Protein AF-A0A172QCA4-F1 (afdb_monomer_lite)

InterPro domains:
  IPR001242 Condensation domain [PF00668] (68-201)
  IPR009081 Phosphopantetheine binding ACP domain [PF00550] (1-44)
  IPR009081 Phosphopantetheine binding ACP domain [PS50075] (1-48)
  IPR023213 Chloramphenicol acetyltransferase-like domain superfamily [G3DSA:3.30.559.10] (63-204)
  IPR036736 ACP-like superfamily [G3DSA:1.10.1200.10] (1-50)
  IPR036736 ACP-like superfamily [SSF47336] (2-49)

Foldseek 3Di:
DCVVVVDDLLVLQVVQVVCLVVQFHDHSVRSVVLNDPVSVVVVRVVDNDRDDPDDQDAFDWADDVVLVVLVVVVDPDSLPQKDKDKDQDAPDQDPVNLQVLQVVCLQRAQLQQWAQDPVSITGRHDSCQLPVDGQEAEAEPVPDDPVRVQVVQSVSGDRHRRNFKHWYWYAYPDNRRIMIMIMGHVSRDDPSNVVVSVCSSPPD

pLDDT: mean 89.95, std 8.91, range [53.09, 98.38]

Organism: NCBI:txid1847740

Structure (mmCIF, N/CA/C/O backbone):
data_AF-A0A172QCA4-F1
#
_entry.id   AF-A0A172QCA4-F1
#
loop_
_atom_site.group_PDB
_atom_site.id
_atom_site.type_symbol
_atom_site.label_atom_id
_atom_site.label_alt_id
_atom_site.label_comp_id
_atom_site.label_asym_id
_atom_site.label_entity_id
_atom_site.label_seq_id
_atom_site.pdbx_PDB_ins_code
_atom_site.Cartn_x
_atom_site.Cartn_y
_atom_site.Cartn_z
_atom_site.occupancy
_atom_site.B_iso_or_equiv
_atom_site.auth_seq_id
_atom_site.auth_comp_id
_atom_site.auth_asym_id
_atom_site.auth_atom_id
_atom_site.pdbx_PDB_model_num
ATOM 1 N N . ASN A 1 1 ? -26.542 3.511 -22.981 1.00 85.25 1 ASN A N 1
ATOM 2 C CA . ASN A 1 1 ? -25.199 4.098 -23.153 1.00 85.25 1 ASN A CA 1
ATOM 3 C C . ASN A 1 1 ? -24.657 4.423 -21.763 1.00 85.25 1 ASN A C 1
ATOM 5 O O . ASN A 1 1 ? -25.333 5.123 -21.019 1.00 85.25 1 ASN A O 1
ATOM 9 N N . LEU A 1 2 ? -23.509 3.855 -21.393 1.00 91.62 2 LEU A N 1
ATOM 10 C CA . LEU A 1 2 ? -22.891 3.988 -20.070 1.00 91.62 2 LEU A CA 1
ATOM 11 C C . LEU A 1 2 ? -22.351 5.404 -19.797 1.00 91.62 2 LEU A C 1
ATOM 13 O O . LEU A 1 2 ? -22.285 5.802 -18.639 1.00 91.62 2 LEU A O 1
ATOM 17 N N . TYR A 1 3 ? -22.052 6.203 -20.826 1.00 91.00 3 TYR A N 1
ATOM 18 C CA . TYR A 1 3 ? -21.639 7.604 -20.665 1.00 91.00 3 TYR A CA 1
ATOM 19 C C . TYR A 1 3 ? -22.719 8.459 -19.988 1.00 91.00 3 TYR A C 1
ATOM 21 O O . TYR A 1 3 ? -22.399 9.344 -19.202 1.00 91.00 3 TYR A O 1
ATOM 29 N N . VAL A 1 4 ? -24.002 8.138 -20.194 1.00 93.25 4 VAL A N 1
ATOM 30 C CA . VAL A 1 4 ? -25.124 8.815 -19.509 1.00 93.25 4 VAL A CA 1
ATOM 31 C C . VAL A 1 4 ? -25.155 8.487 -18.007 1.00 93.25 4 VAL A C 1
ATOM 33 O O . VAL A 1 4 ? -25.663 9.269 -17.213 1.00 93.25 4 VAL A O 1
ATOM 36 N N . LEU A 1 5 ? -24.555 7.363 -17.602 1.00 90.06 5 LEU A N 1
ATOM 37 C CA . LEU A 1 5 ? -24.347 6.973 -16.200 1.00 90.06 5 LEU A CA 1
ATOM 38 C C . LEU A 1 5 ? -22.984 7.461 -15.661 1.00 90.06 5 LEU A C 1
ATOM 40 O O . LEU A 1 5 ? -22.520 7.037 -14.598 1.00 90.06 5 LEU A O 1
ATOM 44 N N . GLY A 1 6 ? -22.327 8.353 -16.409 1.00 90.12 6 GLY A N 1
ATOM 45 C CA . GLY A 1 6 ? -21.053 8.963 -16.059 1.00 90.12 6 GLY A CA 1
ATOM 46 C C . GLY A 1 6 ? -19.862 8.030 -16.229 1.00 90.12 6 GLY A C 1
ATOM 47 O O . GLY A 1 6 ? -18.980 8.067 -15.378 1.00 90.12 6 GLY A O 1
ATOM 48 N N . LEU A 1 7 ? -19.851 7.158 -17.244 1.00 92.62 7 LEU A N 1
ATOM 49 C CA . LEU A 1 7 ? -18.646 6.414 -17.621 1.00 92.62 7 LEU A CA 1
ATOM 50 C C . LEU A 1 7 ? -17.515 7.394 -17.968 1.00 92.62 7 LEU A C 1
ATOM 52 O O . LEU A 1 7 ? -17.674 8.254 -18.831 1.00 92.62 7 LEU A O 1
ATOM 56 N N . ASP A 1 8 ? -16.377 7.224 -17.309 1.00 91.19 8 ASP A N 1
ATOM 57 C CA . ASP A 1 8 ? -15.142 7.972 -17.524 1.00 91.19 8 ASP A CA 1
ATOM 58 C C . ASP A 1 8 ? -13.946 7.004 -17.558 1.00 91.19 8 ASP A C 1
ATOM 60 O O . ASP A 1 8 ? -14.113 5.777 -17.517 1.00 91.19 8 ASP A O 1
ATOM 64 N N . SER A 1 9 ? -12.729 7.537 -17.652 1.00 87.56 9 SER A N 1
ATOM 65 C CA . SER A 1 9 ? -11.506 6.731 -17.689 1.00 87.56 9 SER A CA 1
ATOM 66 C C . SER A 1 9 ? -11.309 5.890 -16.421 1.00 87.56 9 SER A C 1
ATOM 68 O O . SER A 1 9 ? -10.904 4.732 -16.524 1.00 87.56 9 SER A O 1
ATOM 70 N N . ILE A 1 10 ? -11.650 6.414 -15.239 1.00 85.25 10 ILE A N 1
ATOM 71 C CA . ILE A 1 10 ? -11.480 5.721 -13.952 1.00 85.25 10 ILE A CA 1
ATOM 72 C C . ILE A 1 10 ? -12.467 4.561 -13.839 1.00 85.25 10 ILE A C 1
ATOM 74 O O . ILE A 1 10 ? -12.064 3.431 -13.556 1.00 85.25 10 ILE A O 1
ATOM 78 N N . LYS A 1 11 ? -13.751 4.800 -14.119 1.00 88.94 11 LYS A N 1
ATOM 79 C CA . LYS A 1 11 ? -14.771 3.746 -14.110 1.00 88.94 11 LYS A CA 1
ATOM 80 C C . LYS A 1 11 ? -14.490 2.686 -15.163 1.00 88.94 11 LYS A C 1
ATOM 82 O O . LYS A 1 11 ? -14.724 1.508 -14.918 1.00 88.94 11 LYS A O 1
ATOM 87 N N . SER A 1 12 ? -13.937 3.073 -16.309 1.00 92.25 12 SER A N 1
ATOM 88 C CA . SER A 1 12 ? -13.541 2.115 -17.344 1.00 92.25 12 SER A CA 1
ATOM 89 C C . SER A 1 12 ? -12.398 1.209 -16.877 1.00 92.25 12 SER A C 1
ATOM 91 O O . SER A 1 12 ? -12.446 0.000 -17.107 1.00 92.25 12 SER A O 1
ATOM 93 N N . ILE A 1 13 ? -11.412 1.754 -16.153 1.00 89.75 13 ILE A N 1
ATOM 94 C CA . ILE A 1 13 ? -10.354 0.965 -15.500 1.00 89.75 13 ILE A CA 1
ATOM 95 C C . ILE A 1 13 ? -10.948 0.028 -14.440 1.00 89.75 13 ILE A C 1
ATOM 97 O O . ILE A 1 13 ? -10.606 -1.154 -14.426 1.00 89.75 13 ILE A O 1
ATOM 101 N N . GLN A 1 14 ? -11.866 0.522 -13.601 1.00 88.25 14 GLN A N 1
ATOM 102 C CA . GLN A 1 14 ? -12.539 -0.273 -12.567 1.00 88.25 14 GLN A CA 1
ATOM 103 C C . GLN A 1 14 ? -13.346 -1.435 -13.164 1.00 88.25 14 GLN A C 1
ATOM 105 O O . GLN A 1 14 ? -13.202 -2.569 -12.711 1.00 88.25 14 GLN A O 1
ATOM 110 N N . ILE A 1 15 ? -14.145 -1.187 -14.209 1.00 92.12 15 ILE A N 1
ATOM 111 C CA . ILE A 1 15 ? -14.909 -2.226 -14.920 1.00 92.12 15 ILE A CA 1
ATOM 112 C C . ILE A 1 15 ? -13.954 -3.271 -15.501 1.00 92.12 15 ILE A C 1
ATOM 114 O O . ILE A 1 15 ? -14.139 -4.466 -15.283 1.00 92.12 15 ILE A O 1
ATOM 118 N N . ALA A 1 16 ? -12.901 -2.833 -16.194 1.00 91.19 16 ALA A N 1
ATOM 119 C CA . ALA A 1 16 ? -11.912 -3.729 -16.778 1.00 91.19 16 ALA A CA 1
ATOM 120 C C . ALA A 1 16 ? -11.189 -4.579 -15.711 1.00 91.19 16 ALA A C 1
ATOM 122 O O . ALA A 1 16 ? -10.936 -5.762 -15.931 1.00 91.19 16 ALA A O 1
ATOM 123 N N . ALA A 1 17 ? -10.871 -4.005 -14.545 1.00 85.69 17 ALA A N 1
ATOM 124 C CA . ALA A 1 17 ? -10.266 -4.728 -13.426 1.00 85.69 17 ALA A CA 1
ATOM 125 C C . ALA A 1 17 ? -11.217 -5.778 -12.827 1.00 85.69 17 ALA A C 1
ATOM 127 O O . ALA A 1 17 ? -10.805 -6.916 -12.607 1.00 85.69 17 ALA A O 1
ATOM 128 N N . GLN A 1 18 ? -12.492 -5.428 -12.634 1.00 88.50 18 GLN A N 1
ATOM 129 C CA . GLN A 1 18 ? -13.523 -6.346 -12.138 1.00 88.50 18 GLN A CA 1
ATOM 130 C C . GLN A 1 18 ? -13.794 -7.501 -13.111 1.00 88.50 18 GLN A C 1
ATOM 132 O O . GLN A 1 18 ? -13.926 -8.650 -12.689 1.00 88.50 18 GLN A O 1
ATOM 137 N N . LEU A 1 19 ? -13.822 -7.223 -14.416 1.00 89.31 19 LEU A N 1
ATOM 138 C CA . LEU A 1 19 ? -13.927 -8.253 -15.452 1.00 89.31 19 LEU A CA 1
ATOM 139 C C . LEU A 1 19 ? -12.741 -9.224 -15.390 1.00 89.31 19 LEU A C 1
ATOM 141 O O . LEU A 1 19 ? -12.955 -10.437 -15.343 1.00 89.31 19 LEU A O 1
ATOM 145 N N . ARG A 1 20 ? -11.507 -8.706 -15.290 1.00 86.06 20 ARG A N 1
ATOM 146 C CA . ARG A 1 20 ? -10.292 -9.533 -15.170 1.00 86.06 20 ARG A CA 1
ATOM 147 C C . ARG A 1 20 ? -10.301 -10.415 -13.929 1.00 86.06 20 ARG A C 1
ATOM 149 O O . ARG A 1 20 ? -9.913 -11.574 -14.023 1.00 86.06 20 ARG A O 1
ATOM 156 N N . HIS A 1 21 ? -10.785 -9.902 -12.798 1.00 79.38 21 HIS A N 1
ATOM 157 C CA . HIS A 1 21 ? -10.959 -10.696 -11.579 1.00 79.38 21 HIS A CA 1
ATOM 158 C C . HIS A 1 21 ? -11.879 -11.913 -11.800 1.00 79.38 21 HIS A C 1
ATOM 160 O O . HIS A 1 21 ? -11.661 -12.970 -11.217 1.00 79.38 21 HIS A O 1
ATOM 166 N N . HIS A 1 22 ? -12.864 -11.797 -12.693 1.00 84.31 22 HIS A N 1
ATOM 167 C CA . HIS A 1 22 ? -13.776 -12.882 -13.072 1.00 84.31 22 HIS A CA 1
ATOM 168 C C . HIS A 1 22 ? -13.306 -13.680 -14.304 1.00 84.31 22 HIS A C 1
ATOM 170 O O . HIS A 1 22 ? -14.092 -14.422 -14.890 1.00 84.31 22 HIS A O 1
ATOM 176 N N . GLY A 1 23 ? -12.040 -13.538 -14.711 1.00 82.69 23 GLY A N 1
ATOM 177 C CA . GLY A 1 23 ? -11.439 -14.286 -15.822 1.00 82.69 23 GLY A CA 1
ATOM 178 C C . GLY A 1 23 ? -11.679 -13.699 -17.217 1.00 82.69 23 GLY A C 1
ATOM 179 O O . GLY A 1 23 ? -11.269 -14.307 -18.205 1.00 82.69 23 GLY A O 1
ATOM 180 N N . TRP A 1 24 ? -12.300 -12.521 -17.319 1.00 87.81 24 TRP A N 1
ATOM 181 C CA . TRP A 1 24 ? -12.594 -11.855 -18.590 1.00 87.81 24 TRP A CA 1
ATOM 182 C C . TRP A 1 24 ? -11.547 -10.791 -18.916 1.00 87.81 24 TRP A C 1
ATOM 184 O O . TRP A 1 24 ? -11.324 -9.860 -18.142 1.00 87.81 24 TRP A O 1
ATOM 194 N N . THR A 1 25 ? -10.918 -10.880 -20.087 1.00 87.12 25 THR A N 1
ATOM 195 C CA . THR A 1 25 ? -9.890 -9.908 -20.485 1.00 87.12 25 THR A CA 1
ATOM 196 C C . THR A 1 25 ? -10.483 -8.790 -21.327 1.00 87.12 25 THR A C 1
ATOM 198 O O . THR A 1 25 ? -10.964 -9.015 -22.432 1.00 87.12 25 THR A O 1
ATOM 201 N N . MET A 1 26 ? -10.389 -7.566 -20.814 1.00 89.94 26 MET A N 1
ATOM 202 C CA . MET A 1 26 ? -10.767 -6.348 -21.526 1.00 89.94 26 MET A CA 1
ATOM 203 C C . MET A 1 26 ? -9.913 -5.174 -21.034 1.00 89.94 26 MET A C 1
ATOM 205 O O . MET A 1 26 ? -9.566 -5.105 -19.849 1.00 89.94 26 MET A O 1
ATOM 209 N N . SER A 1 27 ? -9.545 -4.260 -21.931 1.00 91.06 27 SER A N 1
ATOM 210 C CA . SER A 1 27 ? -8.848 -3.015 -21.592 1.00 91.06 27 SER A CA 1
ATOM 211 C C . SER A 1 27 ? -9.840 -1.897 -21.252 1.00 91.06 27 SER A C 1
ATOM 213 O O . SER A 1 27 ? -10.994 -1.919 -21.676 1.00 91.06 27 SER A O 1
ATOM 215 N N . ALA A 1 28 ? -9.396 -0.879 -20.508 1.00 92.25 28 ALA A N 1
ATOM 216 C CA . ALA A 1 28 ? -10.234 0.289 -20.216 1.00 92.25 28 ALA A CA 1
ATOM 217 C C . ALA A 1 28 ? -10.656 1.035 -21.497 1.00 92.25 28 ALA A C 1
ATOM 219 O O . ALA A 1 28 ? -11.781 1.516 -21.589 1.00 92.25 28 ALA A O 1
ATOM 220 N N . VAL A 1 29 ? -9.775 1.076 -22.505 1.00 92.94 29 VAL A N 1
ATOM 221 C CA . VAL A 1 29 ? -10.071 1.675 -23.815 1.00 92.94 29 VAL A CA 1
ATOM 222 C C . VAL A 1 29 ? -11.191 0.901 -24.508 1.00 92.94 29 VAL A C 1
ATOM 224 O O . VAL A 1 29 ? -12.154 1.511 -24.955 1.00 92.94 29 VAL A O 1
ATOM 227 N N . GLN A 1 30 ? -11.142 -0.434 -24.491 1.00 93.12 30 GLN A N 1
ATOM 228 C CA . GLN A 1 30 ? -12.206 -1.271 -25.056 1.00 93.12 30 GLN A CA 1
ATOM 229 C C . GLN A 1 30 ? -13.542 -1.070 -24.329 1.00 93.12 30 GLN A C 1
ATOM 231 O O . GLN A 1 30 ? -14.589 -1.035 -24.973 1.00 93.12 30 GLN A O 1
ATOM 236 N N . VAL A 1 31 ? -13.535 -0.907 -22.997 1.00 94.75 31 VAL A N 1
ATOM 237 C CA . VAL A 1 31 ? -14.756 -0.592 -22.224 1.00 94.75 31 VAL A CA 1
ATOM 238 C C . VAL A 1 31 ? -15.375 0.723 -22.707 1.00 94.75 31 VAL A C 1
ATOM 240 O O . VAL A 1 31 ? -16.587 0.794 -22.931 1.00 94.75 31 VAL A O 1
ATOM 243 N N . MET A 1 32 ? -14.543 1.747 -22.909 1.00 93.00 32 MET A N 1
ATOM 244 C CA . MET A 1 32 ? -14.974 3.040 -23.440 1.00 93.00 32 MET A CA 1
ATOM 245 C C . MET A 1 32 ? -15.505 2.934 -24.875 1.00 93.00 32 MET A C 1
ATOM 247 O O . MET A 1 32 ? -16.564 3.490 -25.170 1.00 93.00 32 MET A O 1
ATOM 251 N N . GLU A 1 33 ? -14.808 2.209 -25.751 1.00 93.44 33 GLU A N 1
ATOM 252 C CA . GLU A 1 33 ? -15.212 1.988 -27.146 1.00 93.44 33 GLU A CA 1
ATOM 253 C C . GLU A 1 33 ? -16.558 1.258 -27.242 1.00 93.44 33 GLU A C 1
ATOM 255 O O . GLU A 1 33 ? -17.408 1.638 -28.045 1.00 93.44 33 GLU A O 1
ATOM 260 N N . CYS A 1 34 ? -16.798 0.261 -26.383 1.00 94.50 34 CYS A N 1
ATOM 261 C CA . CYS A 1 34 ? -18.066 -0.469 -26.360 1.00 94.50 34 CYS A CA 1
ATOM 262 C C . CYS A 1 34 ? -19.236 0.408 -25.888 1.00 94.50 34 CYS A C 1
ATOM 264 O O . CYS A 1 34 ? -20.352 0.292 -26.399 1.00 94.50 34 CYS A O 1
ATOM 266 N N . GLY A 1 35 ? -19.021 1.256 -24.873 1.00 90.06 35 GLY A N 1
ATOM 267 C CA . GLY A 1 35 ? -19.977 2.276 -24.413 1.00 90.06 35 GLY A CA 1
ATOM 268 C C . GLY A 1 35 ? -21.345 1.768 -23.911 1.00 90.06 35 GLY A C 1
ATOM 269 O O . GLY A 1 35 ? -22.195 2.564 -23.497 1.00 90.06 35 GLY A O 1
ATOM 270 N N . THR A 1 36 ? -21.605 0.459 -23.928 1.00 94.94 36 THR A N 1
ATOM 271 C CA . THR A 1 36 ? -22.842 -0.196 -23.479 1.00 94.94 36 THR A CA 1
ATOM 272 C C . THR A 1 36 ? -22.539 -1.581 -22.915 1.00 94.94 36 THR A C 1
ATOM 274 O O . THR A 1 36 ? -21.589 -2.228 -23.342 1.00 94.94 36 THR A O 1
ATOM 277 N N . VAL A 1 37 ? -23.377 -2.063 -21.990 1.00 93.81 37 VAL A N 1
ATOM 278 C CA . VAL A 1 37 ? -23.246 -3.424 -21.436 1.00 93.81 37 VAL A CA 1
ATOM 279 C C . VAL A 1 37 ? -23.365 -4.481 -22.538 1.00 93.81 37 VAL A C 1
ATOM 281 O O . VAL A 1 37 ? -22.562 -5.403 -22.572 1.00 93.81 37 VAL A O 1
ATOM 284 N N . ASN A 1 38 ? -24.306 -4.316 -23.475 1.00 95.31 38 ASN A N 1
ATOM 285 C CA . ASN A 1 38 ? -24.506 -5.278 -24.561 1.00 95.31 38 ASN A CA 1
ATOM 286 C C . ASN A 1 38 ? -23.262 -5.414 -25.456 1.00 95.31 38 ASN A C 1
ATOM 288 O O . ASN A 1 38 ? -22.808 -6.525 -25.699 1.00 95.31 38 ASN A O 1
ATOM 292 N N . ALA A 1 39 ? -22.659 -4.293 -25.868 1.00 93.88 39 ALA A N 1
ATOM 293 C CA . ALA A 1 39 ? -21.435 -4.313 -26.670 1.00 93.88 39 ALA A CA 1
ATOM 294 C C . ALA A 1 39 ? -20.240 -4.914 -25.907 1.00 93.88 39 ALA A C 1
ATOM 296 O O . ALA A 1 39 ? -19.439 -5.634 -26.494 1.00 93.88 39 ALA A O 1
ATOM 297 N N . ILE A 1 40 ? -20.141 -4.677 -24.590 1.00 93.56 40 ILE A N 1
ATOM 298 C CA . ILE A 1 40 ? -19.133 -5.333 -23.741 1.00 93.56 40 ILE A CA 1
ATOM 299 C C . ILE A 1 40 ? -19.340 -6.854 -23.745 1.00 93.56 40 ILE A C 1
ATOM 301 O O . ILE A 1 40 ? -18.382 -7.601 -23.923 1.00 93.56 40 ILE A O 1
ATOM 305 N N . CYS A 1 41 ? -20.580 -7.326 -23.586 1.00 92.88 41 CYS A N 1
ATOM 306 C CA . CYS A 1 41 ? -20.892 -8.754 -23.632 1.00 92.88 41 CYS A CA 1
ATOM 307 C C . CYS A 1 41 ? -20.546 -9.380 -24.993 1.00 92.88 41 CYS A C 1
ATOM 309 O O . CYS A 1 41 ? -19.937 -10.446 -25.028 1.00 92.88 41 CYS A O 1
ATOM 311 N N . GLU A 1 42 ? -20.880 -8.718 -26.104 1.00 93.38 42 GLU A N 1
ATOM 312 C CA . GLU A 1 42 ? -20.537 -9.172 -27.462 1.00 93.38 42 GLU A CA 1
ATOM 313 C C . GLU A 1 42 ? -19.017 -9.221 -27.693 1.00 93.38 42 GLU A C 1
ATOM 315 O O . GLU A 1 42 ? -18.490 -10.186 -28.260 1.00 93.38 42 GLU A O 1
ATOM 320 N N . PHE A 1 43 ? -18.289 -8.213 -27.205 1.00 92.38 43 PHE A N 1
ATOM 321 C CA . PHE A 1 43 ? -16.830 -8.183 -27.255 1.00 92.38 43 PHE A CA 1
ATOM 322 C C . PHE A 1 43 ? -16.220 -9.372 -26.497 1.00 92.38 43 PHE A C 1
ATOM 324 O O . PHE A 1 43 ? -15.400 -10.107 -27.043 1.00 92.38 43 PHE A O 1
ATOM 331 N N . LEU A 1 44 ? -16.664 -9.609 -25.261 1.00 90.88 44 LEU A N 1
ATOM 332 C CA . LEU A 1 44 ? -16.168 -10.708 -24.428 1.00 90.88 44 LEU A CA 1
ATOM 333 C C . LEU A 1 44 ? -16.527 -12.090 -24.996 1.00 90.88 44 LEU A C 1
ATOM 335 O O . LEU A 1 44 ? -15.722 -13.016 -24.910 1.00 90.88 44 LEU A O 1
ATOM 339 N N . ALA A 1 45 ? -17.701 -12.229 -25.616 1.00 87.69 45 ALA A N 1
ATOM 340 C CA . ALA A 1 45 ? -18.119 -13.469 -26.268 1.00 87.69 45 ALA A CA 1
ATOM 341 C C . ALA A 1 45 ? -17.261 -13.812 -27.499 1.00 87.69 45 ALA A C 1
ATOM 343 O O . ALA A 1 45 ? -17.068 -14.987 -27.804 1.00 87.69 45 ALA A O 1
ATOM 344 N N . SER A 1 46 ? -16.732 -12.801 -28.196 1.00 82.19 46 SER A N 1
ATOM 345 C CA . SER A 1 46 ? -15.872 -12.974 -29.376 1.00 82.19 46 SER A CA 1
ATOM 346 C C . SER A 1 46 ? -14.377 -13.073 -29.048 1.00 82.19 46 SER A C 1
ATOM 348 O O . SER A 1 46 ? -13.603 -13.540 -29.881 1.00 82.19 46 SER A O 1
ATOM 350 N N . HIS A 1 47 ? -13.967 -12.676 -27.839 1.00 70.88 47 HIS A N 1
ATOM 351 C CA . HIS A 1 47 ? -12.572 -12.633 -27.400 1.00 70.88 47 HIS A CA 1
ATOM 352 C C . HIS A 1 47 ? -12.408 -13.349 -26.053 1.00 70.88 47 HIS A C 1
ATOM 354 O O . HIS A 1 47 ? -12.246 -12.728 -25.002 1.00 70.88 47 HIS A O 1
ATOM 360 N N . THR A 1 48 ? -12.439 -14.684 -26.069 1.00 60.12 48 THR A N 1
ATOM 361 C CA . THR A 1 48 ? -12.188 -15.498 -24.870 1.00 60.12 48 THR A CA 1
ATOM 362 C C . THR A 1 48 ? -10.689 -15.610 -24.602 1.00 60.12 48 THR A C 1
ATOM 364 O O . THR A 1 48 ? -10.072 -16.652 -24.810 1.00 60.12 48 THR A O 1
ATOM 367 N N . THR A 1 49 ? -10.075 -14.529 -24.135 1.00 59.03 49 THR A N 1
ATOM 368 C CA . THR A 1 49 ? -8.724 -14.604 -23.577 1.00 59.03 49 THR A CA 1
ATOM 369 C C . THR A 1 49 ? -8.860 -14.743 -22.069 1.00 59.03 49 THR A C 1
ATOM 371 O O . THR A 1 49 ? -9.240 -13.793 -21.385 1.00 59.03 49 THR A O 1
ATOM 374 N N . VAL A 1 50 ? -8.572 -15.930 -21.540 1.00 56.66 50 VAL A N 1
ATOM 375 C CA . VAL A 1 50 ? -8.426 -16.128 -20.094 1.00 56.66 50 VAL A CA 1
ATOM 376 C C . VAL A 1 50 ? -7.075 -15.538 -19.706 1.00 56.66 50 VAL A C 1
ATOM 378 O O . VAL A 1 50 ? -6.032 -16.123 -19.991 1.00 56.66 50 VAL A O 1
ATOM 381 N N . SER A 1 51 ? -7.076 -14.356 -19.094 1.00 54.28 51 SER A N 1
ATOM 382 C CA . SER A 1 51 ? -5.867 -13.840 -18.458 1.00 54.28 51 SER A CA 1
ATOM 383 C C . SER A 1 51 ? -5.693 -14.579 -17.140 1.00 54.28 51 SER A C 1
ATOM 385 O O . SER A 1 51 ? -6.506 -14.431 -16.231 1.00 54.28 51 SER A O 1
ATOM 387 N N . GLN A 1 52 ? -4.609 -15.337 -17.003 1.00 53.09 52 GLN A N 1
ATOM 388 C CA . GLN A 1 52 ? -4.106 -15.653 -15.672 1.00 53.09 52 GLN A CA 1
ATOM 389 C C . GLN A 1 52 ? -3.615 -14.343 -15.053 1.00 53.09 52 GLN A C 1
ATOM 391 O O . GLN A 1 52 ? -2.890 -13.581 -15.696 1.00 53.09 52 GLN A O 1
ATOM 396 N N . LEU A 1 53 ? -4.049 -14.040 -13.830 1.00 55.22 53 LEU A N 1
ATOM 397 C CA . LEU A 1 53 ? -3.413 -12.991 -13.040 1.00 55.22 53 LEU A CA 1
ATOM 398 C C . LEU A 1 53 ? -1.952 -13.407 -12.860 1.00 55.22 53 LEU A C 1
ATOM 400 O O . LEU A 1 53 ? -1.676 -14.431 -12.236 1.00 55.22 53 LEU A O 1
ATOM 404 N N . ALA A 1 54 ? -1.025 -12.656 -13.453 1.00 56.31 54 ALA A N 1
ATOM 405 C CA . ALA A 1 54 ? 0.393 -12.891 -13.247 1.00 56.31 54 ALA A CA 1
ATOM 406 C C . ALA A 1 54 ? 0.701 -12.649 -11.765 1.00 56.31 54 ALA A C 1
ATOM 408 O O . ALA A 1 54 ? 0.688 -11.511 -11.297 1.00 56.31 54 ALA A O 1
ATOM 409 N N . GLN A 1 55 ? 0.936 -13.723 -11.015 1.00 64.38 55 GLN A N 1
ATOM 410 C CA . GLN A 1 55 ? 1.515 -13.617 -9.686 1.00 64.38 55 GLN A CA 1
ATOM 411 C C . GLN A 1 55 ? 2.997 -13.304 -9.861 1.00 64.38 55 GLN A C 1
ATOM 413 O O . GLN A 1 55 ? 3.756 -14.110 -10.402 1.00 64.38 55 GLN A O 1
ATOM 418 N N . TYR A 1 56 ? 3.405 -12.112 -9.439 1.00 75.88 56 TYR A N 1
ATOM 419 C CA . TYR A 1 56 ? 4.817 -11.770 -9.399 1.00 75.88 56 TYR A CA 1
ATOM 420 C C . TYR A 1 56 ? 5.464 -12.513 -8.235 1.00 75.88 56 TYR A C 1
ATOM 422 O O . TYR A 1 56 ? 5.129 -12.281 -7.075 1.00 75.88 56 TYR A O 1
ATOM 430 N N . ALA A 1 57 ? 6.381 -13.424 -8.550 1.00 83.12 57 ALA A N 1
ATOM 431 C CA . ALA A 1 57 ? 7.159 -14.122 -7.539 1.00 83.12 57 ALA A CA 1
ATOM 432 C C . ALA A 1 57 ? 8.107 -13.150 -6.818 1.00 83.12 57 ALA A C 1
ATOM 434 O O . ALA A 1 57 ? 8.518 -12.128 -7.381 1.00 83.12 57 ALA A O 1
ATOM 435 N N . HIS A 1 58 ? 8.526 -13.498 -5.601 1.00 86.62 58 HIS A N 1
ATOM 436 C CA . HIS A 1 58 ? 9.607 -12.778 -4.928 1.00 86.62 58 HIS A CA 1
ATOM 437 C C . HIS A 1 58 ? 10.870 -12.760 -5.803 1.00 86.62 58 HIS A C 1
ATOM 439 O O . HIS A 1 58 ? 11.141 -13.697 -6.556 1.00 86.62 58 HIS A O 1
ATOM 445 N N . ASN A 1 59 ? 11.654 -11.691 -5.688 1.00 89.44 59 ASN A N 1
ATOM 446 C CA . ASN A 1 59 ? 12.828 -11.378 -6.505 1.00 89.44 59 ASN A CA 1
ATOM 447 C C . ASN A 1 59 ? 12.547 -11.060 -7.982 1.00 89.44 59 ASN A C 1
ATOM 449 O O . ASN A 1 59 ? 13.491 -10.881 -8.761 1.00 89.44 59 ASN A O 1
ATOM 453 N N . THR A 1 60 ? 11.275 -10.944 -8.376 1.00 92.69 60 THR A N 1
ATOM 454 C CA . THR A 1 60 ? 10.924 -10.411 -9.694 1.00 92.69 60 THR A CA 1
ATOM 455 C C . THR A 1 60 ? 11.357 -8.954 -9.778 1.00 92.69 60 THR A C 1
ATOM 457 O O . THR A 1 60 ? 11.036 -8.155 -8.899 1.00 92.69 60 THR A O 1
ATOM 460 N N . ARG A 1 61 ? 12.063 -8.611 -10.860 1.00 94.00 61 ARG A N 1
ATOM 461 C CA . ARG A 1 61 ? 12.430 -7.234 -11.189 1.00 94.00 61 ARG A CA 1
ATOM 462 C C . ARG A 1 61 ? 11.577 -6.726 -12.333 1.00 94.00 61 ARG A C 1
ATOM 464 O O . ARG A 1 61 ? 11.491 -7.386 -13.367 1.00 94.00 61 ARG A O 1
ATOM 471 N N . ILE A 1 62 ? 10.974 -5.560 -12.150 1.00 92.69 62 ILE A N 1
ATOM 472 C CA . ILE A 1 62 ? 10.051 -4.964 -13.111 1.00 92.69 62 ILE A CA 1
ATOM 473 C C . ILE A 1 62 ? 10.559 -3.577 -13.469 1.00 92.69 62 ILE A C 1
ATOM 475 O O . ILE A 1 62 ? 10.742 -2.711 -12.615 1.00 92.69 62 ILE A O 1
ATOM 479 N N . ASP A 1 63 ? 10.787 -3.378 -14.758 1.00 91.31 63 ASP A N 1
ATOM 480 C CA . ASP A 1 63 ? 11.172 -2.087 -15.297 1.00 91.31 63 ASP A CA 1
ATOM 481 C C . ASP A 1 63 ? 9.916 -1.292 -15.657 1.00 91.31 63 ASP A C 1
ATOM 483 O O . ASP A 1 63 ? 9.131 -1.696 -16.518 1.00 91.31 63 ASP A O 1
ATOM 487 N N . LEU A 1 64 ? 9.712 -0.178 -14.960 1.00 89.50 64 LEU A N 1
ATOM 488 C CA . LEU A 1 64 ? 8.557 0.692 -15.134 1.00 89.50 64 LEU A CA 1
ATOM 489 C C . LEU A 1 64 ? 9.043 2.080 -15.569 1.00 89.50 64 LEU A C 1
ATOM 491 O O . LEU A 1 64 ? 9.849 2.685 -14.856 1.00 89.50 64 LEU A O 1
ATOM 495 N N . PRO A 1 65 ? 8.521 2.652 -16.673 1.00 88.75 65 PRO A N 1
ATOM 496 C CA . PRO A 1 65 ? 8.888 4.001 -17.108 1.00 88.75 65 PRO A CA 1
ATOM 497 C C . PRO A 1 65 ? 8.728 5.067 -16.015 1.00 88.75 65 PRO A C 1
ATOM 499 O O . PRO A 1 65 ? 9.551 5.974 -15.917 1.00 88.75 65 PRO A O 1
ATOM 502 N N . ALA A 1 66 ? 7.712 4.927 -15.158 1.00 88.94 66 ALA A N 1
ATOM 503 C CA . ALA A 1 66 ? 7.495 5.817 -14.020 1.00 88.94 66 ALA A CA 1
ATOM 504 C C . ALA A 1 66 ? 8.645 5.770 -12.997 1.00 88.94 66 ALA A C 1
ATOM 506 O O . ALA A 1 66 ? 9.017 6.810 -12.462 1.00 88.94 66 ALA A O 1
ATOM 507 N N . LEU A 1 67 ? 9.256 4.600 -12.766 1.00 90.44 67 LEU A N 1
ATOM 508 C CA . LEU A 1 67 ? 10.405 4.470 -11.863 1.00 90.44 67 LEU A CA 1
ATOM 509 C C . LEU A 1 67 ? 11.680 5.042 -12.474 1.00 90.44 67 LEU A C 1
ATOM 511 O O . LEU A 1 67 ? 12.442 5.705 -11.777 1.00 90.44 67 LEU A O 1
ATOM 515 N N . ARG A 1 68 ? 11.871 4.886 -13.789 1.00 87.00 68 ARG A N 1
ATOM 516 C CA . ARG A 1 68 ? 12.964 5.561 -14.506 1.00 87.00 68 ARG A CA 1
ATOM 517 C C . ARG A 1 68 ? 12.850 7.082 -14.417 1.00 87.00 68 ARG A C 1
ATOM 519 O O . ARG A 1 68 ? 13.853 7.766 -14.262 1.00 87.00 68 ARG A O 1
ATOM 526 N N . TRP A 1 69 ? 11.636 7.620 -14.523 1.00 90.00 69 TRP A N 1
ATOM 527 C CA . TRP A 1 69 ? 11.401 9.048 -14.315 1.00 90.00 69 TRP A CA 1
ATOM 528 C C . TRP A 1 69 ? 11.637 9.451 -12.853 1.00 90.00 69 TRP A C 1
ATOM 530 O O . TRP A 1 69 ? 12.304 10.449 -12.598 1.00 90.00 69 TRP A O 1
ATOM 540 N N . PHE A 1 70 ? 11.160 8.656 -11.891 1.00 92.25 70 PHE A N 1
ATOM 541 C CA . PHE A 1 70 ? 11.374 8.912 -10.466 1.00 92.25 70 PHE A CA 1
ATOM 542 C C . PHE A 1 70 ? 12.866 8.996 -10.110 1.00 92.25 70 PHE A C 1
ATOM 544 O O . PHE A 1 70 ? 13.275 9.933 -9.429 1.00 92.25 70 PHE A O 1
ATOM 551 N N . THR A 1 71 ? 13.702 8.077 -10.607 1.00 90.56 71 THR A N 1
ATOM 552 C CA . THR A 1 71 ? 15.153 8.112 -10.343 1.00 90.56 71 THR A CA 1
ATOM 553 C C . THR A 1 71 ? 15.832 9.337 -10.953 1.00 90.56 71 THR A C 1
ATOM 555 O O . THR A 1 7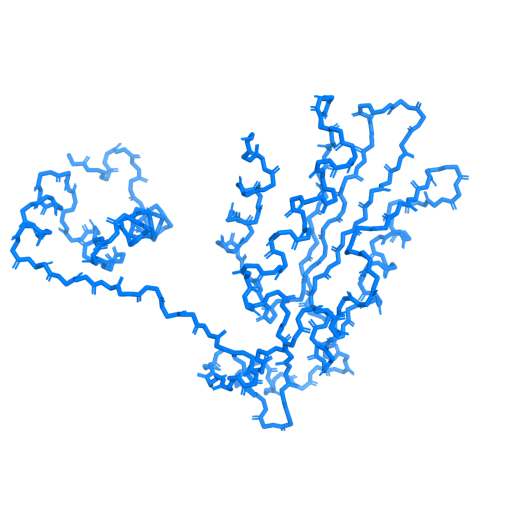1 ? 16.767 9.876 -10.362 1.00 90.56 71 THR A O 1
ATOM 558 N N . GLN A 1 72 ? 15.329 9.842 -12.083 1.00 92.69 72 GLN A N 1
ATOM 559 C CA . GLN A 1 72 ? 15.816 11.075 -12.711 1.00 92.69 72 GLN A CA 1
ATOM 560 C C . GLN A 1 72 ? 15.488 12.343 -11.913 1.00 92.69 72 GLN A C 1
ATOM 562 O O . GLN A 1 72 ? 16.173 13.348 -12.093 1.00 92.69 72 GLN A O 1
ATOM 567 N N . LEU A 1 73 ? 14.490 12.317 -11.020 1.00 91.19 73 LEU A N 1
ATOM 568 C CA . LEU A 1 73 ? 14.196 13.459 -10.145 1.00 91.19 73 LEU A CA 1
ATOM 569 C C . LEU A 1 73 ? 15.337 13.758 -9.166 1.00 91.19 73 LEU A C 1
ATOM 571 O O . LEU A 1 73 ? 15.411 14.880 -8.671 1.00 91.19 73 LEU A O 1
ATOM 575 N N . ALA A 1 74 ? 16.196 12.768 -8.878 1.00 90.12 74 ALA A N 1
ATOM 576 C CA . ALA A 1 74 ? 17.338 12.890 -7.971 1.00 90.12 74 ALA A CA 1
ATOM 577 C C . ALA A 1 74 ? 16.967 13.563 -6.633 1.00 90.12 74 ALA A C 1
ATOM 579 O O . ALA A 1 74 ? 17.638 14.489 -6.170 1.00 90.12 74 ALA A O 1
ATOM 580 N N . LEU A 1 75 ? 15.857 13.118 -6.028 1.00 91.25 75 LEU A N 1
ATOM 581 C CA . LEU A 1 75 ? 15.346 13.691 -4.785 1.00 91.25 75 LEU A CA 1
ATOM 582 C C . LEU A 1 75 ? 16.406 13.603 -3.671 1.00 91.25 75 LEU A C 1
ATOM 584 O O . LEU A 1 75 ? 17.008 12.541 -3.501 1.00 91.25 75 LEU A O 1
ATOM 588 N N . PRO A 1 76 ? 16.592 14.660 -2.854 1.00 91.19 76 PRO A N 1
ATOM 589 C CA . PRO A 1 76 ? 17.553 14.636 -1.748 1.00 91.19 76 PRO A CA 1
ATOM 590 C C . PRO A 1 76 ? 17.277 13.529 -0.727 1.00 91.19 76 PRO A C 1
ATOM 592 O O . PRO A 1 76 ? 18.199 13.010 -0.105 1.00 91.19 76 PRO A O 1
ATOM 595 N N . VAL A 1 77 ? 15.998 13.179 -0.552 1.00 92.12 77 VAL A N 1
ATOM 596 C CA . VAL A 1 77 ? 15.549 12.100 0.330 1.00 92.12 77 VAL A CA 1
ATOM 597 C C . VAL A 1 77 ? 14.544 11.236 -0.438 1.00 92.12 77 VAL A C 1
ATOM 599 O O . VAL A 1 77 ? 13.348 11.523 -0.405 1.00 92.12 77 VAL A O 1
ATOM 602 N N . PRO A 1 78 ? 15.000 10.185 -1.145 1.00 91.31 78 PRO A N 1
ATOM 603 C CA . PRO A 1 78 ? 14.132 9.353 -1.978 1.00 91.31 78 PRO A CA 1
ATOM 604 C C . PRO A 1 78 ? 12.989 8.675 -1.224 1.00 91.31 78 PRO A C 1
ATOM 606 O O . PRO A 1 78 ? 11.965 8.434 -1.835 1.00 91.31 78 PRO A O 1
ATOM 609 N N . ASN A 1 79 ? 13.125 8.426 0.085 1.00 94.06 79 ASN A N 1
ATOM 610 C CA . ASN A 1 79 ? 12.056 7.869 0.931 1.00 94.06 79 ASN A CA 1
ATOM 611 C C . ASN A 1 79 ? 10.904 8.856 1.208 1.00 94.06 79 ASN A C 1
ATOM 613 O O . ASN A 1 79 ? 9.914 8.484 1.839 1.00 94.06 79 ASN A O 1
ATOM 617 N N . VAL A 1 80 ? 11.034 10.125 0.805 1.00 92.88 80 VAL A N 1
ATOM 618 C CA . VAL A 1 80 ? 10.047 11.181 1.068 1.00 92.88 80 VAL A CA 1
ATOM 619 C C . VAL A 1 80 ? 9.403 11.611 -0.246 1.00 92.88 80 VAL A C 1
ATOM 621 O O . VAL A 1 80 ? 9.633 12.701 -0.768 1.00 92.88 80 VAL A O 1
ATOM 624 N N . TYR A 1 81 ? 8.565 10.723 -0.775 1.00 95.31 81 TYR A N 1
ATOM 625 C CA . TYR A 1 81 ? 7.673 10.995 -1.897 1.00 95.31 81 TYR A CA 1
ATOM 626 C C . TYR A 1 81 ? 6.366 10.225 -1.677 1.00 95.31 81 TYR A C 1
ATOM 628 O O . TYR A 1 81 ? 6.054 9.248 -2.356 1.00 95.31 81 TYR A O 1
ATOM 636 N N . ASN A 1 82 ? 5.647 10.622 -0.625 1.00 96.62 82 ASN A N 1
ATOM 637 C CA . ASN A 1 82 ? 4.656 9.779 0.042 1.00 96.62 82 ASN A CA 1
ATOM 638 C C . ASN A 1 82 ? 3.238 10.335 -0.084 1.00 96.62 82 ASN A C 1
ATOM 640 O O . ASN A 1 82 ? 3.017 11.546 -0.086 1.00 96.62 82 ASN A O 1
ATOM 644 N N . HIS A 1 83 ? 2.268 9.430 -0.108 1.00 97.62 83 HIS A N 1
ATOM 645 C CA . HIS A 1 83 ? 0.857 9.720 0.094 1.00 97.62 83 HIS A CA 1
ATOM 646 C C . HIS A 1 83 ? 0.467 9.420 1.540 1.00 97.62 83 HIS A C 1
ATOM 648 O O . HIS A 1 83 ? 0.897 8.417 2.109 1.00 97.62 83 HIS A O 1
ATOM 654 N N . VAL A 1 84 ? -0.381 10.277 2.110 1.00 97.56 84 VAL A N 1
ATOM 655 C CA . VAL A 1 84 ? -0.950 10.100 3.449 1.00 97.56 84 VAL A CA 1
ATOM 656 C C . VAL A 1 84 ? -2.465 10.205 3.350 1.00 97.56 8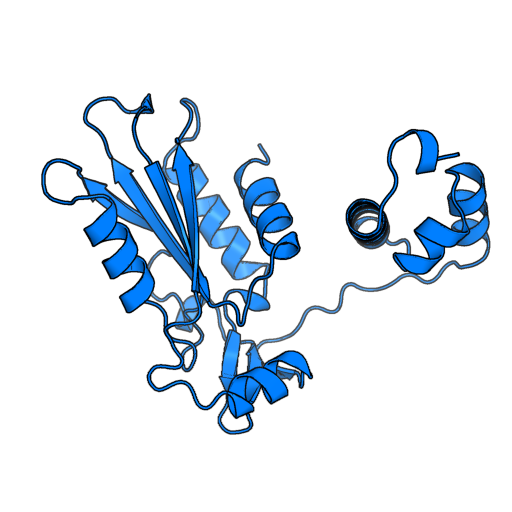4 VAL A C 1
ATOM 658 O O . VAL A 1 84 ? -2.987 11.208 2.861 1.00 97.56 84 VAL A O 1
ATOM 661 N N . ILE A 1 85 ? -3.168 9.184 3.832 1.00 96.94 85 ILE A N 1
ATOM 662 C CA . ILE A 1 85 ? -4.622 9.193 3.992 1.00 96.94 85 ILE A CA 1
ATOM 663 C C . ILE A 1 85 ? -4.940 9.078 5.479 1.00 96.94 85 ILE A C 1
ATOM 665 O O . ILE A 1 85 ? -4.419 8.208 6.172 1.00 96.94 85 ILE A O 1
ATOM 669 N N . VAL A 1 86 ? -5.814 9.959 5.963 1.00 96.62 86 VAL A N 1
ATOM 670 C CA . VAL A 1 86 ? -6.313 9.934 7.340 1.00 96.62 86 VAL A CA 1
ATOM 671 C C . VAL A 1 86 ? -7.808 9.665 7.308 1.00 96.62 86 VAL A C 1
ATOM 673 O O . VAL A 1 86 ? -8.572 10.414 6.698 1.00 96.62 86 VAL A O 1
ATOM 676 N N . LEU A 1 87 ? -8.223 8.594 7.973 1.00 93.44 87 LEU A N 1
ATOM 677 C CA . LEU A 1 87 ? -9.603 8.130 8.019 1.00 93.44 87 LEU A CA 1
ATOM 678 C C . LEU A 1 87 ? -10.113 8.175 9.453 1.00 93.44 87 LEU A C 1
ATOM 680 O O . LEU A 1 87 ? -9.384 7.869 10.397 1.00 93.44 87 LEU A O 1
ATOM 684 N N . LYS A 1 88 ? -11.392 8.507 9.622 1.00 89.88 88 LYS A N 1
ATOM 685 C CA . LYS A 1 88 ? -12.083 8.255 10.888 1.00 89.88 88 LYS A CA 1
ATOM 686 C C . LYS A 1 88 ? -12.458 6.784 10.953 1.00 89.88 88 LYS A C 1
ATOM 688 O O . LYS A 1 88 ? -13.022 6.259 9.995 1.00 89.88 88 LYS A O 1
ATOM 693 N N . VAL A 1 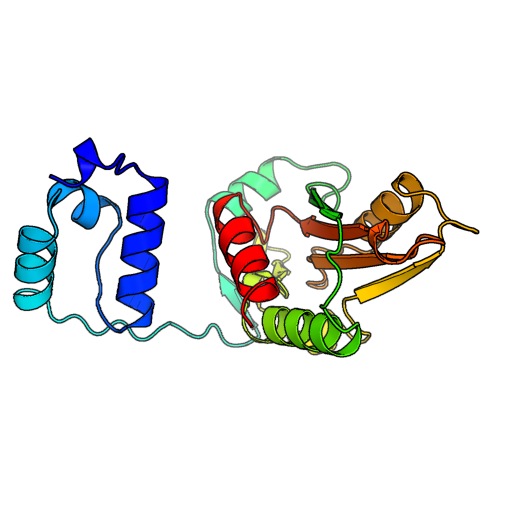89 ? -12.177 6.144 12.080 1.00 84.06 89 VAL A N 1
ATOM 694 C CA . VAL A 1 89 ? -12.582 4.757 12.302 1.00 84.06 89 VAL A CA 1
ATOM 695 C C . VAL A 1 89 ? -14.026 4.750 12.781 1.00 84.06 89 VAL A C 1
ATOM 697 O O . VAL A 1 89 ? -14.349 5.293 13.838 1.00 84.06 89 VAL A O 1
ATOM 700 N N . LEU A 1 90 ? -14.911 4.158 11.980 1.00 77.81 90 LEU A N 1
ATOM 701 C CA . LEU A 1 90 ? -16.302 3.981 12.373 1.00 77.81 90 LEU A CA 1
ATOM 702 C C . LEU A 1 90 ? -16.421 2.864 13.423 1.00 77.81 90 LEU A C 1
ATOM 704 O O . LEU A 1 90 ? -15.643 1.906 13.401 1.00 77.81 90 LEU A O 1
ATOM 708 N N . PRO A 1 91 ? -17.400 2.953 14.340 1.00 72.12 91 PRO A N 1
ATOM 709 C CA . PRO A 1 91 ? -17.699 1.859 15.254 1.00 72.12 91 PRO A CA 1
ATOM 710 C C . PRO A 1 91 ? -17.987 0.562 14.485 1.00 72.12 91 PRO A C 1
ATOM 712 O O . PRO A 1 91 ? -18.676 0.594 13.469 1.00 72.12 91 PRO A O 1
ATOM 715 N N . GLY A 1 92 ? -17.510 -0.576 14.996 1.00 71.19 92 GLY A N 1
ATOM 716 C CA . GLY A 1 92 ? -17.832 -1.897 14.439 1.00 71.19 92 GLY A CA 1
ATOM 717 C C . GLY A 1 92 ? -16.718 -2.587 13.650 1.00 71.19 92 GLY A C 1
ATOM 718 O O . GLY A 1 92 ? -16.952 -3.689 13.171 1.00 71.19 92 GLY A O 1
ATOM 719 N N . CYS A 1 93 ? -15.518 -2.004 13.559 1.00 74.38 93 CYS A N 1
ATOM 720 C CA . CYS A 1 93 ? -14.319 -2.700 13.080 1.00 74.38 93 CYS A CA 1
ATOM 721 C C . CYS A 1 93 ? -13.445 -3.121 14.279 1.00 74.38 93 CYS A C 1
ATOM 723 O O . CYS A 1 93 ? -12.805 -2.260 14.890 1.00 74.38 93 CYS A O 1
ATOM 725 N N . PRO A 1 94 ? -13.435 -4.409 14.678 1.00 85.88 94 PRO A N 1
ATOM 726 C CA . PRO A 1 94 ? -12.527 -4.905 15.704 1.00 85.88 94 PRO A CA 1
ATOM 727 C C . PRO A 1 94 ? -11.069 -4.706 15.283 1.00 85.88 94 PRO A C 1
ATOM 729 O O . PRO A 1 94 ? -10.702 -4.983 14.142 1.00 85.88 94 PRO A O 1
ATOM 732 N N . LEU A 1 95 ? -10.222 -4.296 16.226 1.00 87.94 95 LEU A N 1
ATOM 733 C CA . LEU A 1 95 ? -8.792 -4.072 15.993 1.00 87.94 95 LEU A CA 1
ATOM 734 C C . LEU A 1 95 ? -8.090 -5.289 15.364 1.00 87.94 95 LEU A C 1
ATOM 736 O O . LEU A 1 95 ? -7.292 -5.143 14.445 1.00 87.94 95 LEU A O 1
ATOM 740 N N . GLU A 1 96 ? -8.434 -6.495 15.815 1.00 89.25 96 GLU A N 1
ATOM 741 C CA . GLU A 1 96 ? -7.905 -7.749 15.268 1.00 89.25 96 GLU A CA 1
ATOM 742 C C . GLU A 1 96 ? -8.254 -7.933 13.781 1.00 89.25 96 GLU A C 1
ATOM 744 O O . GLU A 1 96 ? -7.414 -8.351 12.986 1.00 89.25 96 GLU A O 1
ATOM 749 N N . GLN A 1 97 ? -9.473 -7.565 13.369 1.00 89.12 97 GLN A N 1
ATOM 750 C CA . GLN A 1 97 ? -9.862 -7.632 11.959 1.00 89.12 97 GLN A CA 1
ATOM 751 C C . GLN A 1 97 ? -9.071 -6.633 11.119 1.00 89.12 97 GLN A C 1
ATOM 753 O O . GLN A 1 97 ? -8.646 -6.971 10.016 1.00 89.12 97 GLN A O 1
ATOM 758 N N . LEU A 1 98 ? -8.828 -5.428 11.641 1.00 89.81 98 LEU A N 1
ATOM 759 C CA . LEU A 1 98 ? -8.014 -4.432 10.952 1.00 89.81 98 LEU A CA 1
ATOM 760 C C . LEU A 1 98 ? -6.567 -4.916 10.766 1.00 89.81 98 LEU A C 1
ATOM 762 O O . LEU A 1 98 ? -6.044 -4.821 9.654 1.00 89.81 98 LEU A O 1
ATOM 766 N N . HIS A 1 99 ? -5.954 -5.491 11.808 1.00 90.94 99 HIS A N 1
ATOM 767 C CA . HIS A 1 99 ? -4.638 -6.133 11.711 1.00 90.94 99 HIS A CA 1
ATOM 768 C C . HIS A 1 99 ? -4.623 -7.214 10.622 1.00 90.94 99 HIS A C 1
ATOM 770 O O . HIS A 1 99 ? -3.789 -7.169 9.716 1.00 90.94 99 HIS A O 1
ATOM 776 N N . ASN A 1 100 ? -5.593 -8.132 10.646 1.00 90.06 100 ASN A N 1
ATOM 777 C CA . ASN A 1 100 ? -5.681 -9.231 9.684 1.00 90.06 100 ASN A CA 1
ATOM 778 C C . ASN A 1 100 ? -5.885 -8.748 8.240 1.00 90.06 100 ASN A C 1
ATOM 780 O O . ASN A 1 100 ? -5.263 -9.283 7.318 1.00 90.06 100 ASN A O 1
ATOM 784 N N . ARG A 1 101 ? -6.723 -7.726 8.023 1.00 91.31 101 ARG A N 1
ATOM 785 C CA . ARG A 1 101 ? -6.962 -7.144 6.692 1.00 91.31 101 ARG A CA 1
ATOM 786 C C . ARG A 1 101 ? -5.718 -6.445 6.155 1.00 91.31 101 ARG A C 1
ATOM 788 O O . ARG A 1 101 ? -5.363 -6.669 5.002 1.00 91.31 101 ARG A O 1
ATOM 795 N N . LEU A 1 102 ? -5.021 -5.661 6.980 1.00 94.00 102 LEU A N 1
ATOM 796 C CA . LEU A 1 102 ? -3.763 -5.013 6.588 1.00 94.00 102 LEU A CA 1
ATOM 797 C C . LEU A 1 102 ? -2.667 -6.037 6.289 1.00 94.00 102 LEU A C 1
ATOM 799 O O . LEU A 1 102 ? -1.986 -5.923 5.273 1.00 94.00 102 LEU A O 1
ATOM 803 N N . HIS A 1 103 ? -2.531 -7.064 7.128 1.00 91.81 103 HIS A N 1
ATOM 804 C CA . HIS A 1 103 ? -1.592 -8.154 6.885 1.00 91.81 103 HIS A CA 1
ATOM 805 C C . HIS A 1 103 ? -1.902 -8.864 5.560 1.00 91.81 103 HIS A C 1
ATOM 807 O O . HIS A 1 103 ? -1.023 -9.026 4.719 1.00 91.81 103 HIS A O 1
ATOM 813 N N . THR A 1 104 ? -3.166 -9.226 5.328 1.00 91.19 104 THR A N 1
ATOM 814 C CA . THR A 1 104 ? -3.603 -9.885 4.087 1.00 91.19 104 THR A CA 1
ATOM 815 C C . THR A 1 104 ? -3.345 -9.014 2.861 1.00 91.19 104 THR A C 1
ATOM 817 O O . THR A 1 104 ? -2.824 -9.504 1.862 1.00 91.19 104 THR A O 1
ATOM 820 N N . LEU A 1 105 ? -3.657 -7.718 2.946 1.00 93.19 105 LEU A N 1
ATOM 821 C CA . LEU A 1 105 ? -3.397 -6.752 1.884 1.00 93.19 105 LEU A CA 1
ATOM 822 C C . LEU A 1 105 ? -1.909 -6.727 1.513 1.00 93.19 105 LEU A C 1
ATOM 824 O O . LEU A 1 105 ? -1.576 -6.793 0.334 1.00 93.19 105 LEU A O 1
ATOM 828 N N . ILE A 1 106 ? -1.021 -6.680 2.508 1.00 94.19 106 ILE A N 1
ATOM 829 C CA . ILE A 1 106 ? 0.428 -6.689 2.287 1.00 94.19 106 ILE A CA 1
ATOM 830 C C . ILE A 1 106 ? 0.866 -8.004 1.644 1.00 94.19 106 ILE A C 1
ATOM 832 O O . ILE A 1 106 ? 1.580 -7.970 0.658 1.00 94.19 106 ILE A O 1
ATOM 836 N N . GLN A 1 107 ? 0.391 -9.155 2.119 1.00 91.06 107 GLN A N 1
ATOM 837 C CA . GLN A 1 107 ? 0.770 -10.456 1.548 1.00 91.06 107 GLN A CA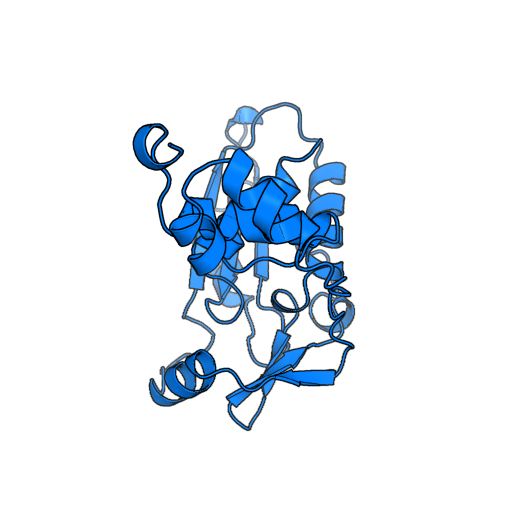 1
ATOM 838 C C . GLN A 1 107 ? 0.283 -10.654 0.100 1.00 91.06 107 GLN A C 1
ATOM 840 O O . GLN A 1 107 ? 0.907 -11.372 -0.677 1.00 91.06 107 GLN A O 1
ATOM 845 N N . GLN A 1 108 ? -0.856 -10.060 -0.266 1.00 88.69 108 GLN A N 1
ATOM 846 C CA . GLN A 1 108 ? -1.486 -10.271 -1.572 1.00 88.69 108 GLN A CA 1
ATOM 847 C C . GLN A 1 108 ? -1.073 -9.254 -2.639 1.00 88.69 108 GLN A C 1
ATOM 849 O O . GLN A 1 108 ? -1.324 -9.497 -3.820 1.00 88.69 108 GLN A O 1
ATOM 854 N N . GLN A 1 109 ? -0.490 -8.116 -2.253 1.00 91.69 109 GLN A N 1
ATOM 855 C CA . GLN A 1 109 ? -0.196 -7.011 -3.165 1.00 91.69 109 GLN A CA 1
ATOM 856 C C . GLN A 1 109 ? 1.319 -6.780 -3.296 1.00 91.69 109 GLN A C 1
ATOM 858 O O . GLN A 1 109 ? 1.862 -5.958 -2.555 1.00 91.69 109 GLN A O 1
ATOM 863 N N . PRO A 1 110 ? 1.986 -7.392 -4.302 1.00 93.25 110 PRO A N 1
ATOM 864 C CA . PRO A 1 110 ? 3.422 -7.249 -4.570 1.00 93.25 110 PRO A CA 1
ATOM 865 C C . PRO A 1 110 ? 3.968 -5.826 -4.483 1.00 93.25 110 PRO A C 1
ATOM 867 O O . PRO A 1 110 ? 5.056 -5.602 -3.956 1.00 93.25 110 PRO A O 1
ATOM 870 N N . ALA A 1 111 ? 3.202 -4.844 -4.967 1.00 93.50 111 ALA A N 1
ATOM 871 C CA . ALA A 1 111 ? 3.601 -3.442 -4.939 1.00 93.50 111 ALA A CA 1
ATOM 872 C C . ALA A 1 111 ? 3.851 -2.919 -3.513 1.00 93.50 111 ALA A C 1
ATOM 874 O O . ALA A 1 111 ? 4.769 -2.128 -3.321 1.00 93.50 111 ALA A O 1
ATOM 875 N N . LEU A 1 112 ? 3.083 -3.368 -2.513 1.00 95.81 112 LEU A N 1
ATOM 876 C CA . LEU A 1 112 ? 3.189 -2.887 -1.130 1.00 95.81 112 LEU A CA 1
ATOM 877 C C . LEU A 1 112 ? 4.369 -3.489 -0.356 1.00 95.81 112 LEU A C 1
ATOM 879 O O . LEU A 1 112 ? 4.655 -3.049 0.751 1.00 95.81 112 LEU A O 1
ATOM 883 N N . HIS A 1 113 ? 5.063 -4.464 -0.937 1.00 95.44 113 HIS A N 1
ATOM 884 C CA . HIS A 1 113 ? 6.305 -5.032 -0.417 1.00 95.44 113 HIS A CA 1
ATOM 885 C C . HIS A 1 113 ? 7.370 -5.062 -1.520 1.00 95.44 113 HIS A C 1
ATOM 887 O O . HIS A 1 113 ? 8.016 -6.078 -1.779 1.00 95.44 113 HIS A O 1
ATOM 893 N N . SER A 1 114 ? 7.521 -3.932 -2.214 1.00 95.94 114 SER A N 1
ATOM 894 C CA . SER A 1 114 ? 8.490 -3.760 -3.295 1.00 95.94 114 SER A CA 1
ATOM 895 C C . SER A 1 114 ? 9.538 -2.706 -2.969 1.00 95.94 114 SER A C 1
ATOM 897 O O . SER A 1 114 ? 9.219 -1.647 -2.434 1.00 95.94 114 SER A O 1
ATOM 899 N N . ALA A 1 115 ? 10.781 -2.982 -3.351 1.00 96.69 115 ALA A N 1
ATOM 900 C CA . ALA A 1 115 ? 11.911 -2.074 -3.234 1.00 96.69 115 ALA A CA 1
ATOM 901 C C . ALA A 1 115 ? 12.295 -1.436 -4.579 1.00 96.69 115 ALA A C 1
ATOM 903 O O . ALA A 1 115 ? 11.960 -1.946 -5.648 1.00 96.69 115 ALA A O 1
ATOM 904 N N . LEU A 1 116 ? 13.038 -0.336 -4.522 1.00 95.56 116 LEU A N 1
ATOM 905 C CA . LEU A 1 116 ? 13.788 0.233 -5.630 1.00 95.56 116 LEU A CA 1
ATOM 906 C C . LEU A 1 116 ? 15.190 -0.384 -5.627 1.00 95.56 116 LEU A C 1
ATOM 908 O O . LEU A 1 116 ? 15.938 -0.214 -4.664 1.00 95.56 116 LEU A O 1
ATOM 912 N N . ASP A 1 117 ? 15.545 -1.110 -6.685 1.00 93.81 117 ASP A N 1
ATOM 913 C CA . ASP A 1 117 ? 16.892 -1.668 -6.815 1.00 93.81 117 ASP A CA 1
ATOM 914 C C . ASP A 1 117 ? 17.920 -0.625 -7.291 1.00 93.81 117 ASP A C 1
ATOM 916 O O . ASP A 1 117 ? 17.586 0.511 -7.641 1.00 93.81 117 ASP A O 1
ATOM 920 N N . ALA A 1 118 ? 19.198 -1.013 -7.304 1.00 90.12 118 ALA A N 1
ATOM 921 C CA . ALA A 1 118 ? 20.304 -0.136 -7.692 1.00 90.12 118 ALA A CA 1
ATOM 922 C C . ALA A 1 118 ? 20.218 0.350 -9.152 1.00 90.12 118 ALA A C 1
ATOM 924 O O . ALA A 1 118 ? 20.800 1.377 -9.498 1.00 90.12 118 ALA A O 1
ATOM 925 N N . GLU A 1 119 ? 19.481 -0.363 -10.004 1.00 90.69 119 GLU A N 1
ATOM 926 C CA . GLU A 1 119 ? 19.254 -0.012 -11.404 1.00 90.69 119 GLU A CA 1
ATOM 927 C C . GLU A 1 119 ? 17.973 0.816 -11.606 1.00 90.69 119 GLU A C 1
ATOM 929 O O . GLU A 1 119 ? 17.629 1.153 -12.741 1.00 90.69 119 GLU A O 1
ATOM 934 N N . GLY A 1 120 ? 17.266 1.166 -10.527 1.00 90.94 120 GLY A N 1
ATOM 935 C CA . GLY A 1 120 ? 16.044 1.962 -10.587 1.00 90.94 120 GLY A CA 1
ATOM 936 C C . GLY A 1 120 ? 14.799 1.174 -10.991 1.00 90.94 120 GLY A C 1
ATOM 937 O O . GLY A 1 120 ? 13.839 1.764 -11.493 1.00 90.94 120 GLY A O 1
ATOM 938 N N . ARG A 1 121 ? 14.806 -0.149 -10.815 1.00 93.75 121 ARG A N 1
ATOM 939 C CA . ARG A 1 121 ? 13.676 -1.039 -11.107 1.00 93.75 121 ARG A CA 1
ATOM 940 C C . ARG A 1 121 ? 12.917 -1.377 -9.832 1.00 93.75 121 ARG A C 1
ATOM 942 O O . ARG A 1 121 ? 13.456 -1.304 -8.730 1.00 93.75 121 ARG A O 1
ATOM 949 N N . LEU A 1 122 ? 11.671 -1.809 -10.000 1.00 95.19 122 LEU A N 1
ATOM 950 C CA . LEU A 1 122 ? 10.899 -2.399 -8.914 1.00 95.19 122 LEU A CA 1
ATOM 951 C C . LEU A 1 122 ? 11.442 -3.801 -8.627 1.00 95.19 122 LEU A C 1
ATOM 953 O O . LEU A 1 122 ? 11.536 -4.609 -9.549 1.00 95.19 122 LEU A O 1
ATOM 957 N N . LEU A 1 123 ? 11.734 -4.115 -7.373 1.00 96.44 123 LEU A N 1
ATOM 958 C CA . LEU A 1 123 ? 12.058 -5.453 -6.893 1.00 96.44 123 LEU A CA 1
ATOM 959 C C . LEU A 1 123 ? 10.949 -5.920 -5.954 1.00 96.44 123 LEU A C 1
ATOM 961 O O . LEU A 1 123 ? 10.769 -5.334 -4.893 1.00 96.44 123 LEU A O 1
ATOM 965 N N . VAL A 1 124 ? 10.234 -6.986 -6.313 1.00 96.12 124 VAL A N 1
ATOM 966 C CA . VAL A 1 124 ? 9.251 -7.602 -5.409 1.00 96.12 124 VAL A CA 1
ATOM 967 C C . VAL A 1 124 ? 9.996 -8.362 -4.316 1.00 96.12 124 VAL A C 1
ATOM 969 O O . VAL A 1 124 ? 10.728 -9.310 -4.608 1.00 96.12 124 VAL A O 1
ATOM 972 N N . CYS A 1 125 ? 9.813 -7.959 -3.065 1.00 95.88 125 CYS A N 1
ATOM 973 C CA . CYS A 1 125 ? 10.500 -8.533 -1.913 1.00 95.88 125 CYS A CA 1
ATOM 974 C C . CYS A 1 125 ? 9.621 -9.559 -1.188 1.00 95.88 125 CYS A C 1
ATOM 976 O O . CYS A 1 125 ? 8.431 -9.688 -1.471 1.00 95.88 125 CYS A O 1
ATOM 978 N N . ASP A 1 126 ? 10.210 -10.288 -0.241 1.00 95.00 126 ASP A N 1
ATOM 979 C CA . ASP A 1 126 ? 9.439 -11.091 0.710 1.00 95.00 126 ASP A CA 1
ATOM 980 C C . ASP A 1 126 ? 8.744 -10.152 1.717 1.00 95.00 126 ASP A C 1
ATOM 982 O O . ASP A 1 126 ? 9.439 -9.406 2.421 1.00 95.00 126 ASP A O 1
ATOM 986 N N . PRO A 1 127 ? 7.402 -10.169 1.819 1.00 94.50 127 PRO A N 1
ATOM 987 C CA . PRO A 1 127 ? 6.675 -9.284 2.721 1.00 94.50 127 PRO A CA 1
ATOM 988 C C . PRO A 1 127 ? 7.071 -9.482 4.188 1.00 94.50 127 PRO A C 1
ATOM 990 O O . PRO A 1 127 ? 7.103 -8.505 4.929 1.00 94.50 127 PRO A O 1
ATOM 993 N N . ASN A 1 128 ? 7.456 -10.689 4.613 1.00 93.25 128 ASN A N 1
ATOM 994 C CA . ASN A 1 128 ? 7.858 -10.948 6.002 1.00 93.25 128 ASN A CA 1
ATOM 995 C C . ASN A 1 128 ? 9.232 -10.345 6.337 1.00 93.25 128 ASN A C 1
ATOM 997 O O . ASN A 1 128 ? 9.543 -10.109 7.502 1.00 93.25 128 ASN A O 1
ATOM 1001 N N . VAL A 1 129 ? 10.059 -10.083 5.320 1.00 94.25 129 VAL A N 1
ATOM 1002 C CA . VAL A 1 129 ? 11.343 -9.384 5.479 1.00 94.25 129 VAL A CA 1
ATOM 1003 C C . VAL A 1 129 ? 11.131 -7.870 5.496 1.00 94.25 129 VAL A C 1
ATOM 1005 O O . VAL A 1 129 ? 11.740 -7.179 6.308 1.00 94.25 129 VAL A O 1
ATOM 1008 N N . CYS A 1 130 ? 10.246 -7.350 4.640 1.00 95.00 130 CYS A N 1
ATOM 1009 C CA . CYS A 1 130 ? 9.890 -5.924 4.618 1.00 95.00 130 CYS A CA 1
ATOM 1010 C C . CYS A 1 130 ? 9.125 -5.493 5.881 1.00 95.00 130 CYS A C 1
ATOM 1012 O O . CYS A 1 130 ? 9.252 -4.358 6.353 1.00 95.00 130 CYS A O 1
ATOM 1014 N N . TYR A 1 131 ? 8.335 -6.414 6.432 1.00 94.69 131 TYR A N 1
ATOM 1015 C CA . TYR A 1 131 ? 7.457 -6.224 7.579 1.00 94.69 131 TYR A CA 1
ATOM 1016 C C . TYR A 1 131 ? 7.733 -7.295 8.640 1.00 94.69 131 TYR A C 1
ATOM 1018 O O . TYR A 1 131 ? 6.902 -8.173 8.858 1.00 94.69 131 TYR A O 1
ATOM 1026 N N . PRO A 1 132 ? 8.896 -7.238 9.320 1.00 87.19 132 PRO A N 1
ATOM 1027 C CA . PRO A 1 132 ? 9.234 -8.216 10.357 1.00 87.19 132 PRO A CA 1
ATOM 1028 C C . PRO A 1 132 ? 8.338 -8.084 11.599 1.00 87.19 132 PRO A C 1
ATOM 1030 O O . PRO A 1 132 ? 8.208 -9.025 12.375 1.00 87.19 132 PRO A O 1
ATOM 1033 N N . ASN A 1 133 ? 7.722 -6.912 11.770 1.00 82.56 133 ASN A N 1
ATOM 1034 C CA . ASN A 1 133 ? 6.670 -6.633 12.741 1.00 82.56 133 ASN A CA 1
ATOM 1035 C C . ASN A 1 133 ? 5.357 -6.349 11.997 1.00 82.56 133 ASN A C 1
ATOM 1037 O O . ASN A 1 133 ? 5.357 -6.127 10.783 1.00 82.56 133 ASN A O 1
ATOM 1041 N N . GLU A 1 134 ? 4.256 -6.250 12.739 1.00 81.06 134 GLU A N 1
ATOM 1042 C CA . GLU A 1 134 ? 2.962 -5.857 12.181 1.00 81.06 134 GLU A CA 1
ATOM 1043 C C . GLU A 1 134 ? 3.013 -4.482 11.483 1.00 81.06 134 GLU A C 1
ATOM 1045 O O . GLU A 1 134 ? 3.790 -3.584 11.826 1.00 81.06 134 GLU A O 1
ATOM 1050 N N . VAL A 1 135 ? 2.187 -4.332 10.445 1.00 90.25 135 VAL A N 1
ATOM 1051 C CA . VAL A 1 135 ? 2.122 -3.119 9.608 1.00 90.25 135 VAL A CA 1
ATOM 1052 C C . VAL A 1 135 ? 1.399 -1.975 10.320 1.00 90.25 135 VAL A C 1
ATOM 1054 O O . VAL A 1 135 ? 1.662 -0.808 10.023 1.00 90.25 135 VAL A O 1
ATOM 1057 N N . LEU A 1 136 ? 0.499 -2.310 11.248 1.00 95.00 136 LEU A N 1
ATOM 1058 C CA . LEU A 1 136 ? -0.255 -1.362 12.054 1.00 95.00 136 LEU A CA 1
ATOM 1059 C C . LEU A 1 136 ? 0.488 -1.092 13.364 1.00 95.00 136 LEU A C 1
ATOM 1061 O O . LEU A 1 136 ? 0.907 -2.010 14.057 1.00 95.00 136 LEU A O 1
ATOM 1065 N N . THR A 1 137 ? 0.659 0.181 13.704 1.00 94.75 137 THR A N 1
ATOM 1066 C CA . THR A 1 137 ? 1.180 0.607 15.009 1.00 94.75 137 THR A CA 1
ATOM 1067 C C . THR A 1 137 ? 0.131 1.427 15.746 1.00 94.75 137 THR A C 1
ATOM 1069 O O . THR A 1 137 ? -0.547 2.268 15.158 1.00 94.75 137 THR A O 1
ATOM 1072 N N . GLU A 1 138 ? -0.015 1.203 17.043 1.00 94.94 138 GLU A N 1
ATOM 1073 C CA . GLU A 1 138 ? -1.026 1.878 17.851 1.00 94.94 138 GLU A CA 1
ATOM 1074 C C . GLU A 1 138 ? -0.423 3.024 18.667 1.00 94.94 138 GLU A C 1
ATOM 1076 O O . GLU A 1 138 ? 0.641 2.899 19.273 1.00 94.94 138 GLU A O 1
ATOM 1081 N N . TYR A 1 139 ? -1.139 4.145 18.706 1.00 96.25 139 TYR A N 1
ATOM 1082 C CA . TYR A 1 139 ? -0.781 5.352 19.444 1.00 96.25 139 TYR A CA 1
ATOM 1083 C C . TYR A 1 139 ? -1.979 5.855 20.247 1.00 96.25 139 TYR A C 1
ATOM 1085 O O . TYR A 1 139 ? -3.129 5.557 19.933 1.00 96.25 139 TYR A O 1
ATOM 1093 N N . SER A 1 140 ? -1.723 6.675 21.265 1.00 96.56 140 SER A N 1
ATOM 1094 C CA . SER A 1 140 ? -2.765 7.328 22.062 1.00 96.56 140 SER A CA 1
ATOM 1095 C C . SER A 1 140 ? -2.656 8.842 21.957 1.00 96.56 140 SER A C 1
ATOM 1097 O O . SER A 1 140 ? -1.565 9.397 22.119 1.00 96.56 140 SER A O 1
ATOM 1099 N N . THR A 1 141 ? -3.793 9.525 21.789 1.00 96.69 141 THR A N 1
ATOM 1100 C CA . THR A 1 141 ? -3.842 10.998 21.782 1.00 96.69 141 THR A CA 1
ATOM 1101 C C . THR A 1 141 ? -3.417 11.627 23.110 1.00 96.69 141 THR A C 1
ATOM 1103 O O . THR A 1 141 ? -3.245 12.838 23.185 1.00 96.69 141 THR A O 1
ATOM 1106 N N . ALA A 1 142 ? -3.269 10.833 24.176 1.00 96.50 142 ALA A N 1
ATOM 1107 C CA . ALA A 1 142 ? -2.729 11.304 25.449 1.00 96.50 142 ALA A CA 1
ATOM 1108 C C . ALA A 1 142 ? -1.230 11.647 25.375 1.00 96.50 142 ALA A C 1
ATOM 1110 O O . ALA A 1 142 ? -0.740 12.410 26.202 1.00 96.50 142 ALA A O 1
ATOM 1111 N N . GLN A 1 143 ? -0.506 11.061 24.418 1.00 97.69 143 GLN A N 1
ATOM 1112 C CA . GLN A 1 143 ? 0.951 11.179 24.290 1.00 97.69 143 GLN A CA 1
ATOM 1113 C C . GLN A 1 143 ? 1.394 11.659 22.907 1.00 97.69 143 GLN A C 1
ATOM 1115 O O . GLN A 1 143 ? 2.481 12.211 22.790 1.00 97.69 143 GLN A O 1
ATOM 1120 N N . TRP A 1 144 ? 0.573 11.436 21.881 1.00 98.31 144 TRP A N 1
ATOM 1121 C CA . TRP A 1 144 ? 0.919 11.706 20.491 1.00 98.31 144 TRP A CA 1
ATOM 1122 C C . TRP A 1 144 ? -0.137 12.575 19.822 1.00 98.31 144 TRP A C 1
ATOM 1124 O O . TRP A 1 144 ? -1.341 12.357 19.964 1.00 98.31 144 TRP A O 1
ATOM 1134 N N . THR A 1 145 ? 0.314 13.530 19.024 1.00 97.88 145 THR A N 1
ATOM 1135 C CA . THR A 1 145 ? -0.524 14.274 18.086 1.00 97.88 145 THR A CA 1
ATOM 1136 C C . THR A 1 145 ? -0.629 13.536 16.751 1.00 97.88 145 THR A C 1
ATOM 1138 O O . THR A 1 145 ? 0.240 12.749 16.375 1.00 97.88 145 THR A O 1
ATOM 1141 N N . LEU A 1 146 ? -1.673 13.838 15.970 1.00 97.38 146 LEU A N 1
ATOM 1142 C CA . LEU A 1 146 ? -1.819 13.299 14.613 1.00 97.38 146 LEU A CA 1
ATOM 1143 C C . LEU A 1 146 ? -0.605 13.625 13.725 1.00 97.38 146 LEU A C 1
ATOM 1145 O O . LEU A 1 146 ? -0.170 12.782 12.946 1.00 97.38 146 LEU A O 1
ATOM 1149 N N . ALA A 1 147 ? -0.043 14.830 13.853 1.00 98.06 147 ALA A N 1
ATOM 1150 C CA . ALA A 1 147 ? 1.120 15.247 13.074 1.00 98.06 147 ALA A CA 1
ATOM 1151 C C . ALA A 1 147 ? 2.368 14.412 13.405 1.00 98.06 147 ALA A C 1
ATOM 1153 O O . ALA A 1 147 ? 3.079 13.996 12.491 1.00 98.06 147 ALA A O 1
ATOM 1154 N N . GLU A 1 148 ? 2.606 14.116 14.686 1.00 98.38 148 GLU A N 1
ATOM 1155 C CA . GLU A 1 148 ? 3.717 13.258 15.117 1.00 98.38 148 GLU A CA 1
ATOM 1156 C C . GLU A 1 148 ? 3.536 11.818 14.634 1.00 98.38 148 GLU A C 1
ATOM 1158 O O . GLU A 1 148 ? 4.491 11.218 14.147 1.00 98.38 148 GLU A O 1
ATOM 1163 N N . VAL A 1 149 ? 2.311 11.284 14.681 1.00 98.31 149 VAL A N 1
ATOM 1164 C CA . VAL A 1 149 ? 2.010 9.950 14.138 1.00 98.31 149 VAL A CA 1
ATOM 1165 C C . VAL A 1 149 ? 2.263 9.899 12.630 1.00 98.31 149 VAL A C 1
ATOM 1167 O O . VAL A 1 149 ? 2.905 8.967 12.152 1.00 98.31 149 VAL A O 1
ATOM 1170 N N . ILE A 1 150 ? 1.820 10.906 11.867 1.00 98.12 150 ILE A N 1
ATOM 1171 C CA . ILE A 1 150 ? 2.082 10.984 10.419 1.00 98.12 150 ILE A CA 1
ATOM 1172 C C . ILE A 1 150 ? 3.588 11.059 10.144 1.00 98.12 150 ILE A C 1
ATOM 1174 O O . ILE A 1 150 ? 4.082 10.353 9.261 1.00 98.12 150 ILE A O 1
ATOM 1178 N N . ALA A 1 151 ? 4.325 11.885 10.890 1.00 97.50 151 ALA A N 1
ATOM 1179 C CA . ALA A 1 151 ? 5.775 11.998 10.751 1.00 97.50 151 ALA A CA 1
ATOM 1180 C C . ALA A 1 151 ? 6.472 10.661 11.044 1.00 97.50 151 ALA A C 1
ATOM 1182 O O . ALA A 1 151 ? 7.340 10.241 10.278 1.00 97.50 151 ALA A O 1
ATOM 1183 N N . GLN A 1 152 ? 6.035 9.958 12.089 1.00 97.00 152 GLN A N 1
ATOM 1184 C CA . GLN A 1 152 ? 6.554 8.646 12.458 1.00 97.00 152 GLN A CA 1
ATOM 1185 C C . GLN A 1 152 ? 6.244 7.579 11.397 1.00 97.00 152 GLN A C 1
ATOM 1187 O O . GLN A 1 152 ? 7.109 6.781 11.050 1.00 97.00 152 GLN A O 1
ATOM 1192 N N . CYS A 1 153 ? 5.043 7.587 10.819 1.00 96.44 153 CYS A N 1
ATOM 1193 C CA . CYS A 1 153 ? 4.693 6.674 9.730 1.00 96.44 153 CYS A CA 1
ATOM 1194 C C . CYS A 1 153 ? 5.548 6.915 8.479 1.00 96.44 153 CYS A C 1
ATOM 1196 O O . CYS A 1 153 ? 5.949 5.956 7.824 1.00 96.44 153 CYS A O 1
ATOM 1198 N N . ASN A 1 154 ? 5.834 8.181 8.154 1.00 95.88 154 ASN A N 1
ATOM 1199 C CA . ASN A 1 154 ? 6.677 8.551 7.015 1.00 95.88 154 ASN A CA 1
ATOM 1200 C C . ASN A 1 154 ? 8.148 8.176 7.231 1.00 95.88 154 ASN A C 1
ATOM 1202 O O . ASN A 1 154 ? 8.786 7.695 6.301 1.00 95.88 154 ASN A O 1
ATOM 1206 N N . SER A 1 155 ? 8.689 8.381 8.437 1.00 95.06 155 SER A N 1
ATOM 1207 C CA . SER A 1 155 ? 10.097 8.078 8.738 1.00 95.06 155 SER A CA 1
ATOM 1208 C C . SER A 1 155 ? 10.409 6.581 8.705 1.00 95.06 155 SER A C 1
ATOM 1210 O O . SER A 1 155 ? 11.549 6.188 8.477 1.00 95.06 155 SER A O 1
ATOM 1212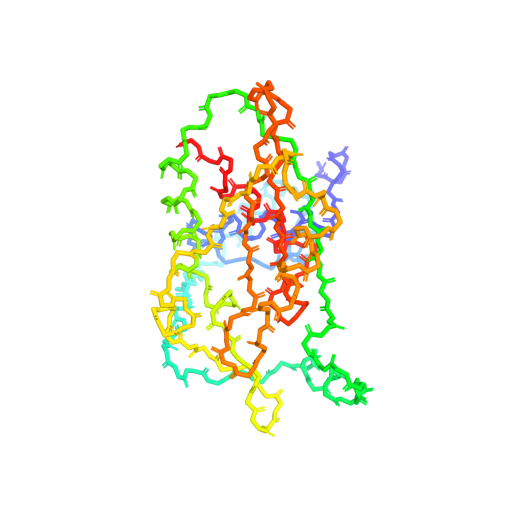 N N . MET A 1 156 ? 9.389 5.752 8.912 1.00 94.44 156 MET A N 1
ATOM 1213 C CA . MET A 1 156 ? 9.470 4.300 8.836 1.00 94.44 156 MET A CA 1
ATOM 1214 C C . MET A 1 156 ? 9.466 3.737 7.406 1.00 94.44 156 MET A C 1
ATOM 1216 O O . MET A 1 156 ? 9.655 2.528 7.251 1.00 94.44 156 MET A O 1
ATOM 1220 N N . LEU A 1 157 ? 9.186 4.557 6.388 1.00 96.31 157 LEU A N 1
ATOM 1221 C CA . LEU A 1 157 ? 9.195 4.112 4.999 1.00 96.31 157 LEU A CA 1
ATOM 1222 C C . LEU A 1 157 ? 10.630 3.982 4.488 1.00 96.31 157 LEU A C 1
ATOM 1224 O O . LEU A 1 157 ? 11.459 4.875 4.664 1.00 96.31 157 LEU A O 1
ATOM 1228 N N . ASP A 1 158 ? 10.897 2.873 3.810 1.00 95.88 158 ASP A N 1
ATOM 1229 C CA . ASP A 1 158 ? 12.196 2.569 3.229 1.00 95.88 158 ASP A CA 1
ATOM 1230 C C . ASP A 1 158 ? 12.011 1.907 1.864 1.00 95.88 158 ASP A C 1
ATOM 1232 O O . ASP A 1 158 ? 11.669 0.723 1.760 1.00 95.88 158 ASP A O 1
ATOM 1236 N N . VAL A 1 159 ? 12.250 2.684 0.805 1.00 95.88 159 VAL A N 1
ATOM 1237 C CA . VAL A 1 159 ? 12.114 2.197 -0.572 1.00 95.88 159 VAL A CA 1
ATOM 1238 C C . VAL A 1 159 ? 13.215 1.220 -0.951 1.00 95.88 159 VAL A C 1
ATOM 1240 O O . VAL A 1 159 ? 13.052 0.508 -1.926 1.00 95.88 159 VAL A O 1
ATOM 1243 N N . THR A 1 160 ? 14.317 1.143 -0.209 1.00 95.38 160 THR A N 1
ATOM 1244 C CA . THR A 1 160 ? 15.428 0.229 -0.519 1.00 95.38 160 THR A CA 1
ATOM 1245 C C . THR A 1 160 ? 15.175 -1.157 0.068 1.00 95.38 160 THR A C 1
ATOM 1247 O O . THR A 1 160 ? 15.517 -2.164 -0.545 1.00 95.38 160 THR A O 1
ATOM 1250 N N . ASN A 1 161 ? 14.531 -1.220 1.237 1.00 95.00 161 ASN A N 1
ATOM 1251 C CA . ASN A 1 161 ? 14.221 -2.476 1.931 1.00 95.00 161 ASN A CA 1
ATOM 1252 C C . ASN A 1 161 ? 12.772 -2.952 1.729 1.00 95.00 161 ASN A C 1
ATOM 1254 O O . ASN A 1 161 ? 12.349 -3.948 2.313 1.00 95.00 161 ASN A O 1
ATOM 1258 N N . GLY A 1 162 ? 12.004 -2.255 0.890 1.00 95.69 162 GLY A N 1
ATOM 1259 C CA . GLY A 1 162 ? 10.655 -2.649 0.483 1.00 95.69 162 GLY A CA 1
ATOM 1260 C C . GLY A 1 162 ? 9.557 -2.356 1.504 1.00 95.69 162 GLY A C 1
ATOM 1261 O O . GLY A 1 162 ? 8.413 -2.756 1.296 1.00 95.69 162 GLY A O 1
ATOM 1262 N N . ARG A 1 163 ? 9.865 -1.626 2.584 1.00 96.44 163 ARG A N 1
ATOM 1263 C CA . ARG A 1 163 ? 8.870 -1.155 3.554 1.00 96.44 163 ARG A CA 1
ATOM 1264 C C . ARG A 1 163 ? 8.228 0.130 3.039 1.00 96.44 163 ARG A C 1
ATOM 1266 O O . ARG A 1 163 ? 8.550 1.226 3.488 1.00 96.44 163 ARG A O 1
ATOM 1273 N N . VAL A 1 164 ? 7.346 -0.002 2.054 1.00 97.38 164 VAL A N 1
ATOM 1274 C CA . VAL A 1 164 ? 6.786 1.128 1.281 1.00 97.38 164 VAL A CA 1
ATOM 1275 C C . VAL A 1 164 ? 5.366 1.518 1.679 1.00 97.38 164 VAL A C 1
ATOM 1277 O O . VAL A 1 164 ? 4.794 2.442 1.109 1.00 97.38 164 VAL A O 1
ATOM 1280 N N . PHE A 1 165 ? 4.821 0.868 2.699 1.00 97.94 165 PHE A N 1
ATOM 1281 C CA . PHE A 1 165 ? 3.514 1.143 3.287 1.00 97.94 165 PHE A CA 1
ATOM 1282 C C . PHE A 1 165 ? 3.591 1.056 4.813 1.00 97.94 165 PHE A C 1
ATOM 1284 O O . PHE A 1 165 ? 4.249 0.159 5.331 1.00 97.94 165 PHE A O 1
ATOM 1291 N N . THR A 1 166 ? 2.913 1.941 5.538 1.00 97.12 166 THR A N 1
ATOM 1292 C CA . THR A 1 166 ? 2.757 1.897 6.999 1.00 97.12 166 THR A CA 1
ATOM 1293 C C . THR A 1 166 ? 1.333 2.276 7.390 1.00 97.12 166 THR A C 1
ATOM 1295 O O . THR A 1 166 ? 0.670 3.059 6.706 1.00 97.12 166 THR A O 1
ATOM 1298 N N . ALA A 1 167 ? 0.853 1.720 8.501 1.00 97.31 167 ALA A N 1
ATOM 1299 C CA . ALA A 1 167 ? -0.439 2.066 9.070 1.00 97.31 167 ALA A CA 1
ATOM 1300 C C . ALA A 1 167 ? -0.292 2.411 10.553 1.00 97.31 167 ALA A C 1
ATOM 1302 O O . ALA A 1 167 ? 0.498 1.799 11.273 1.00 97.31 167 ALA A O 1
ATOM 1303 N N . ALA A 1 168 ? -1.086 3.363 11.030 1.00 97.00 168 ALA A N 1
ATOM 1304 C CA . ALA A 1 168 ? -1.158 3.684 12.442 1.00 97.00 168 ALA A CA 1
ATOM 1305 C C . ALA A 1 168 ? -2.584 3.963 12.901 1.00 97.00 168 ALA A C 1
ATOM 1307 O O . ALA A 1 168 ? -3.325 4.694 12.246 1.00 97.00 168 ALA A O 1
ATOM 1308 N N . LEU A 1 169 ? -2.952 3.417 14.055 1.00 96.12 169 LEU A N 1
ATOM 1309 C CA . LEU A 1 169 ? -4.209 3.721 14.723 1.00 96.12 169 LEU A CA 1
ATOM 1310 C C . LEU A 1 169 ? -3.938 4.672 15.886 1.00 96.12 169 LEU A C 1
ATOM 1312 O O . LEU A 1 169 ? -3.288 4.305 16.862 1.00 96.12 169 LEU A O 1
ATOM 1316 N N . LEU A 1 170 ? -4.442 5.898 15.785 1.00 96.56 170 LEU A N 1
ATOM 1317 C CA . LEU A 1 170 ? -4.387 6.882 16.856 1.00 96.56 170 LEU A CA 1
ATOM 1318 C C . LEU A 1 170 ? -5.699 6.843 17.642 1.00 96.56 170 LEU A C 1
ATOM 1320 O O . LEU A 1 170 ? -6.730 7.351 17.187 1.00 96.56 170 LEU A O 1
ATOM 1324 N N . HIS A 1 171 ? -5.639 6.231 18.823 1.00 94.62 171 HIS A N 1
ATOM 1325 C CA . HIS A 1 171 ? -6.760 6.068 19.741 1.00 94.62 171 HIS A CA 1
ATOM 1326 C C . HIS A 1 171 ? -7.118 7.384 20.415 1.00 94.62 171 HIS A C 1
ATOM 1328 O O . HIS A 1 171 ? -6.293 7.990 21.106 1.00 94.62 171 HIS A O 1
ATOM 1334 N N . ALA A 1 172 ? -8.373 7.788 20.250 1.00 92.00 172 ALA A N 1
ATOM 1335 C CA . ALA A 1 172 ? -8.963 8.903 20.976 1.00 92.00 172 ALA A CA 1
ATOM 1336 C C . ALA A 1 172 ? -9.685 8.407 22.246 1.00 92.00 172 ALA A C 1
ATOM 1338 O O . ALA A 1 172 ? -10.095 7.246 22.304 1.00 92.00 172 ALA A O 1
ATOM 1339 N N . PRO A 1 173 ? -9.938 9.275 23.250 1.00 90.06 173 PRO A N 1
ATOM 1340 C CA . PRO A 1 173 ? -10.658 8.884 24.467 1.00 90.06 173 PRO A CA 1
ATOM 1341 C C . PRO A 1 173 ? -12.064 8.343 24.182 1.00 90.06 173 PRO A C 1
ATOM 1343 O O . PRO A 1 173 ? -12.563 7.477 24.893 1.00 90.06 173 PRO A O 1
ATOM 1346 N N . GLN A 1 174 ? -12.705 8.860 23.130 1.00 87.81 174 GLN A N 1
ATOM 1347 C CA . GLN A 1 174 ? -13.924 8.291 22.570 1.00 87.81 174 GLN A CA 1
ATOM 1348 C C . GLN A 1 174 ? -13.552 7.431 21.356 1.00 87.81 174 GLN A C 1
ATOM 1350 O O . GLN A 1 174 ? -13.033 7.988 20.386 1.00 87.81 174 GLN A O 1
ATOM 1355 N N . PRO A 1 175 ? -13.858 6.120 21.348 1.00 81.56 175 PRO A N 1
ATOM 1356 C CA . PRO A 1 175 ? -13.442 5.218 20.272 1.00 81.56 175 PRO A CA 1
ATOM 1357 C C . PRO A 1 175 ? -13.843 5.678 18.863 1.00 81.56 175 PRO A C 1
ATOM 1359 O O . PRO A 1 175 ? -13.039 5.571 17.944 1.00 81.56 175 PRO A O 1
ATOM 1362 N N . ALA A 1 176 ? -15.033 6.273 18.707 1.00 81.12 176 ALA A N 1
ATOM 1363 C CA . ALA A 1 176 ? -15.545 6.795 17.431 1.00 81.12 176 ALA A CA 1
ATOM 1364 C C . ALA A 1 176 ? -14.764 8.005 16.870 1.00 81.12 176 ALA A C 1
ATOM 1366 O O . ALA A 1 176 ? -14.993 8.424 15.736 1.00 81.12 176 ALA A O 1
ATOM 1367 N N . SER A 1 177 ? -13.862 8.580 17.666 1.00 86.94 177 SER A N 1
ATOM 1368 C CA . SER A 1 177 ? -12.973 9.676 17.273 1.00 86.94 177 SER A CA 1
ATOM 1369 C C . SER A 1 177 ? -11.561 9.191 16.941 1.00 86.94 177 SER A C 1
ATOM 1371 O O . SER A 1 177 ? -10.703 10.014 16.622 1.00 86.94 177 SER A O 1
ATOM 1373 N N . SER A 1 178 ? -11.301 7.882 17.023 1.00 91.81 178 SER A N 1
ATOM 1374 C CA . SER A 1 178 ? -10.005 7.314 16.655 1.00 91.81 178 SER A CA 1
ATOM 1375 C C . SER A 1 178 ? -9.770 7.455 15.156 1.00 91.81 178 SER A C 1
ATOM 1377 O O . SER A 1 178 ? -10.704 7.421 14.345 1.00 91.81 178 SER A O 1
ATOM 1379 N N . THR A 1 179 ? -8.507 7.629 14.785 1.00 95.12 179 THR A N 1
ATOM 1380 C CA . THR A 1 179 ? -8.119 7.878 13.394 1.00 95.12 179 THR A CA 1
ATOM 1381 C C . THR A 1 179 ? -7.133 6.834 12.911 1.00 95.12 179 THR A C 1
ATOM 1383 O O . THR A 1 179 ? -6.181 6.503 13.612 1.00 95.12 179 THR A O 1
ATOM 1386 N N . LEU A 1 180 ? -7.377 6.317 11.711 1.00 95.94 180 LEU A N 1
ATOM 1387 C CA . LEU A 1 180 ? -6.458 5.447 10.995 1.00 95.94 180 LEU A CA 1
ATOM 1388 C C . LEU A 1 180 ? -5.647 6.308 10.029 1.00 95.94 180 LEU A C 1
ATOM 1390 O O . LEU A 1 180 ? -6.207 6.982 9.163 1.00 95.94 180 LEU A O 1
ATOM 1394 N N . VAL A 1 181 ? -4.333 6.285 10.190 1.00 97.75 181 VAL A N 1
ATOM 1395 C CA . VAL A 1 181 ? -3.362 6.918 9.304 1.00 97.75 181 VAL A CA 1
ATOM 1396 C C . VAL A 1 181 ? -2.763 5.833 8.426 1.00 97.75 181 VAL A C 1
ATOM 1398 O O . VAL A 1 181 ? -2.224 4.858 8.938 1.00 97.75 181 VAL A O 1
ATOM 1401 N N . LEU A 1 182 ? -2.850 6.001 7.111 1.00 97.75 182 LEU A N 1
ATOM 1402 C CA . LEU A 1 182 ? -2.194 5.144 6.131 1.00 97.75 182 LEU A CA 1
ATOM 1403 C C . LEU A 1 182 ? -1.175 5.987 5.371 1.00 97.75 182 LEU A C 1
ATOM 1405 O O . LEU A 1 182 ? -1.537 7.002 4.773 1.00 97.75 182 LEU A O 1
ATOM 1409 N N . CYS A 1 183 ? 0.081 5.561 5.379 1.00 97.69 183 CYS A N 1
ATOM 1410 C CA . CYS A 1 183 ? 1.150 6.189 4.617 1.00 97.69 183 CYS A CA 1
ATOM 1411 C C . CYS A 1 183 ? 1.694 5.189 3.605 1.00 97.69 183 CYS A C 1
ATOM 1413 O O . CYS A 1 183 ? 1.936 4.031 3.933 1.00 97.69 183 CYS A O 1
ATOM 1415 N N . ALA A 1 184 ? 1.911 5.636 2.376 1.00 98.00 184 ALA A N 1
ATOM 1416 C CA . ALA A 1 184 ? 2.492 4.799 1.341 1.00 98.00 184 ALA A CA 1
ATOM 1417 C C . ALA A 1 184 ? 3.415 5.621 0.451 1.00 98.00 184 ALA A C 1
ATOM 1419 O O . ALA A 1 184 ? 3.099 6.758 0.095 1.00 98.00 184 ALA A O 1
ATOM 1420 N N . HIS A 1 185 ? 4.544 5.043 0.068 1.00 97.50 185 HIS A N 1
ATOM 1421 C CA . HIS A 1 185 ? 5.442 5.661 -0.890 1.00 97.50 185 HIS A CA 1
ATOM 1422 C C . HIS A 1 185 ? 4.799 5.642 -2.282 1.00 97.50 185 HIS A C 1
ATOM 1424 O O . HIS A 1 185 ? 4.276 4.612 -2.711 1.00 97.50 185 HIS A O 1
ATOM 1430 N N . HIS A 1 186 ? 4.886 6.733 -3.043 1.00 94.94 186 HIS A N 1
ATOM 1431 C CA . HIS A 1 186 ? 4.285 6.840 -4.384 1.00 94.94 186 HIS A CA 1
ATOM 1432 C C . HIS A 1 186 ? 4.878 5.824 -5.392 1.00 94.94 186 HIS A C 1
ATOM 1434 O O . HIS A 1 186 ? 4.319 5.574 -6.455 1.00 94.94 186 HIS A O 1
ATOM 1440 N N . LEU A 1 187 ? 5.982 5.163 -5.032 1.00 93.25 187 LEU A N 1
ATOM 1441 C CA . LEU A 1 187 ? 6.537 4.009 -5.755 1.00 93.25 187 LEU A CA 1
ATOM 1442 C C . LEU A 1 187 ? 5.541 2.841 -5.865 1.00 93.25 187 LEU A C 1
ATOM 1444 O O . LEU A 1 187 ? 5.565 2.129 -6.864 1.00 93.25 187 LEU A O 1
ATOM 1448 N N . CYS A 1 188 ? 4.680 2.644 -4.862 1.00 92.44 188 CYS A N 1
ATOM 1449 C CA . CYS A 1 188 ? 3.752 1.511 -4.800 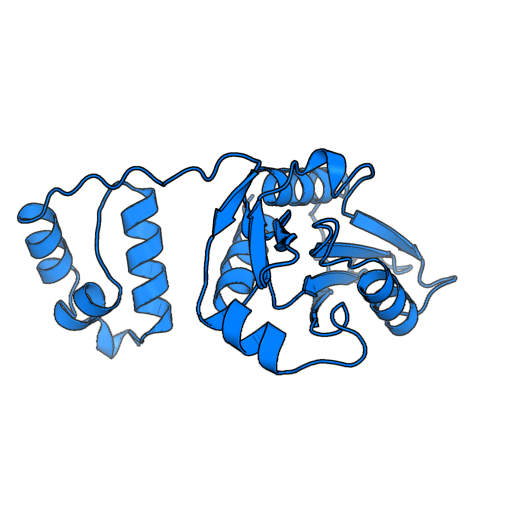1.00 92.44 188 CYS A CA 1
ATOM 1450 C C . CYS A 1 188 ? 2.277 1.884 -4.992 1.00 92.44 188 CYS A C 1
ATOM 1452 O O . CYS A 1 188 ? 1.447 0.999 -5.211 1.00 92.44 188 CYS A O 1
ATOM 1454 N N . VAL A 1 189 ? 1.936 3.174 -4.916 1.00 94.88 189 VAL A N 1
ATOM 1455 C CA . VAL A 1 189 ? 0.546 3.637 -4.981 1.00 94.88 189 VAL A CA 1
ATOM 1456 C C . VAL A 1 189 ? 0.349 4.807 -5.933 1.00 94.88 189 VAL A C 1
ATOM 1458 O O . VAL A 1 189 ? 1.166 5.720 -6.017 1.00 94.88 189 VAL A O 1
ATOM 1461 N N . ASP A 1 190 ? -0.819 4.820 -6.563 1.00 91.81 190 ASP A N 1
ATOM 1462 C CA . ASP A 1 190 ? -1.439 5.996 -7.158 1.00 91.81 190 ASP A CA 1
ATOM 1463 C C . ASP A 1 190 ? -2.860 6.194 -6.585 1.00 91.81 190 ASP A C 1
ATOM 1465 O O . ASP A 1 190 ? -3.266 5.552 -5.609 1.00 91.81 190 ASP A O 1
ATOM 1469 N N . MET A 1 191 ? -3.636 7.111 -7.169 1.00 87.00 191 MET A N 1
ATOM 1470 C CA . MET A 1 191 ? -5.011 7.371 -6.730 1.00 87.00 191 MET A CA 1
ATOM 1471 C C . MET A 1 191 ? -5.948 6.162 -6.923 1.00 87.00 191 MET A C 1
ATOM 1473 O O . MET A 1 191 ? -6.860 5.966 -6.120 1.00 87.00 191 MET A O 1
ATOM 1477 N N . HIS A 1 192 ? -5.731 5.331 -7.946 1.00 85.12 192 HIS A N 1
ATOM 1478 C CA . HIS A 1 192 ? -6.505 4.110 -8.158 1.00 85.12 192 HIS A CA 1
ATOM 1479 C C . HIS A 1 192 ? -6.087 2.999 -7.187 1.00 85.12 192 HIS A C 1
ATOM 1481 O O . HIS A 1 192 ? -6.958 2.314 -6.647 1.00 85.12 192 HIS A O 1
ATOM 1487 N N . SER A 1 193 ? -4.790 2.868 -6.883 1.00 90.75 193 SER A N 1
ATOM 1488 C CA . SER A 1 193 ? -4.296 1.955 -5.845 1.00 90.75 193 SER A CA 1
ATOM 1489 C C . SER A 1 193 ? -4.986 2.215 -4.508 1.00 90.75 193 SER A C 1
ATOM 1491 O O . SER A 1 193 ? -5.435 1.275 -3.856 1.00 90.75 193 SER A O 1
ATOM 1493 N N . TRP A 1 194 ? -5.151 3.485 -4.122 1.00 93.38 194 TRP A N 1
ATOM 1494 C CA . TRP A 1 194 ? -5.856 3.836 -2.889 1.00 93.38 194 TRP A CA 1
ATOM 1495 C C . TRP A 1 194 ? -7.315 3.388 -2.882 1.00 93.38 194 TRP A C 1
ATOM 1497 O O . TRP A 1 194 ? -7.782 2.884 -1.866 1.00 93.38 194 TRP A O 1
ATOM 1507 N N . TYR A 1 195 ? -8.027 3.498 -4.004 1.00 88.94 195 TYR A N 1
ATOM 1508 C CA . TYR A 1 195 ? -9.393 2.981 -4.097 1.00 88.94 195 TYR A CA 1
ATOM 1509 C C . TYR A 1 195 ? -9.451 1.472 -3.809 1.00 88.94 195 TYR A C 1
ATOM 1511 O O . TYR A 1 195 ? -10.321 1.024 -3.062 1.00 88.94 195 TYR A O 1
ATOM 1519 N N . LEU A 1 196 ? -8.508 0.692 -4.347 1.00 86.94 196 LEU A N 1
ATOM 1520 C CA . LEU A 1 196 ? -8.429 -0.755 -4.113 1.00 86.94 196 LEU A CA 1
ATOM 1521 C C . LEU A 1 196 ? -8.050 -1.089 -2.663 1.00 86.94 196 LEU A C 1
ATOM 1523 O O . LEU A 1 196 ? -8.684 -1.949 -2.051 1.00 86.94 196 LEU A O 1
ATOM 1527 N N . ILE A 1 197 ? -7.064 -0.382 -2.101 1.00 92.44 197 ILE A N 1
ATOM 1528 C CA . ILE A 1 197 ? -6.639 -0.530 -0.701 1.00 92.44 197 ILE A CA 1
ATOM 1529 C C . ILE A 1 197 ? -7.822 -0.272 0.234 1.00 92.44 197 ILE A C 1
ATOM 1531 O O . ILE A 1 197 ? -8.148 -1.114 1.066 1.00 92.44 197 ILE A O 1
ATOM 1535 N N . LEU A 1 198 ? -8.509 0.859 0.062 1.00 91.25 198 LEU A N 1
ATOM 1536 C CA . LEU A 1 198 ? -9.639 1.243 0.906 1.00 91.25 198 LEU A CA 1
ATOM 1537 C C . LEU A 1 198 ? -10.817 0.277 0.753 1.00 91.25 198 LEU A C 1
ATOM 1539 O O . LEU A 1 198 ? -11.409 -0.110 1.754 1.00 91.25 198 LEU A O 1
ATOM 1543 N N . SER A 1 199 ? -11.108 -0.176 -0.471 1.00 86.06 199 SER A N 1
ATOM 1544 C CA . SER A 1 199 ? -12.162 -1.172 -0.715 1.00 86.06 199 SER A CA 1
ATOM 1545 C C . SER A 1 199 ? -11.857 -2.509 -0.032 1.00 86.06 199 SER A C 1
ATOM 1547 O O . SER A 1 199 ? -12.755 -3.141 0.510 1.00 86.06 199 SER A O 1
ATOM 1549 N N . THR A 1 200 ? -10.588 -2.930 -0.021 1.00 85.19 200 THR A N 1
ATOM 1550 C CA . THR A 1 200 ? -10.152 -4.166 0.652 1.00 85.19 200 THR A CA 1
ATOM 1551 C C . THR A 1 200 ? -10.245 -4.043 2.172 1.00 85.19 200 THR A C 1
ATOM 1553 O O . THR A 1 200 ? -10.600 -5.001 2.851 1.00 85.19 200 THR A O 1
ATOM 1556 N N . LEU A 1 201 ? -9.948 -2.861 2.719 1.00 86.25 201 LEU A N 1
ATOM 1557 C CA . LEU A 1 201 ? -10.074 -2.602 4.152 1.00 86.25 201 LEU A CA 1
ATOM 1558 C C . LEU A 1 201 ? -11.535 -2.520 4.613 1.00 86.25 201 LEU A C 1
ATOM 1560 O O . LEU A 1 201 ? -11.812 -2.879 5.756 1.00 86.25 201 LEU A O 1
ATOM 1564 N N . ASP A 1 202 ? -12.448 -2.076 3.748 1.00 83.00 202 ASP A N 1
ATOM 1565 C CA . ASP A 1 202 ? -13.884 -1.965 4.042 1.00 83.00 202 ASP A CA 1
ATOM 1566 C C . ASP A 1 202 ? -14.649 -3.286 3.836 1.00 83.00 202 ASP A C 1
ATOM 1568 O O . ASP A 1 202 ? -15.651 -3.530 4.505 1.00 83.00 202 ASP A O 1
ATOM 1572 N N . ALA A 1 203 ? -14.161 -4.166 2.953 1.00 67.12 203 ALA A N 1
ATOM 1573 C CA . ALA A 1 203 ? -14.791 -5.450 2.648 1.00 67.12 203 ALA A CA 1
ATOM 1574 C C . ALA A 1 203 ? -15.017 -6.292 3.918 1.00 67.12 203 ALA A C 1
ATOM 1576 O O . ALA A 1 203 ? -14.060 -6.618 4.619 1.00 67.12 203 ALA A O 1
ATOM 1577 N N . VAL A 1 204 ? -16.289 -6.609 4.204 1.00 54.22 204 VAL A N 1
ATOM 1578 C CA . VAL A 1 204 ? -16.756 -7.340 5.401 1.00 54.22 204 VAL A CA 1
ATOM 1579 C C . VAL A 1 204 ? -16.221 -8.763 5.435 1.00 54.22 204 VAL A C 1
ATOM 1581 O O . VAL A 1 204 ? -16.521 -9.523 4.489 1.00 54.22 204 VAL A O 1
#

Sequence (204 aa):
NLYVLGLDSIKSIQIAAQLRHHGWTMSAVQVMECGTVNAICEFLASHTTVSQLAQYAHNTRIDLPALRWFTQLALPVPNVYNHVIVLKVLPGCPLEQLHNRLHTLIQQQPALHSALDAEGRLLVCDPNVCYPNEVLTEYSTAQWTLAEVIAQCNSMLDVTNGRVFTAALLHAPQPASSTLVLCAHHLCVDMHSWYLILSTLDAV

Radius of gyration: 19.37 Å; chains: 1; bounding box: 46×31×55 Å

Secondary structure (DSSP, 8-state):
-GGGGT--HHHHHHHHHHHHHTT----HHHHHHH-SHHHHHHHHHH-----------TT-EE--HHHHHHHHT--SSTT--EEEEEEEPPTT--HHHHHHHHHHHHHH-GGGGEEEPTTS-EEEPPHHHH-SS-SEEEEETTT--HHHHHHHHHHT-BTTTTB-EEEEEEE-SSGGG-EEEEEEETTT--HHHHHHHHHHHH--